Protein AF-A0A6P1BQJ0-F1 (afdb_monomer_lite)

pLDDT: mean 80.28, std 15.59, range [32.53, 97.62]

Organism: NCBI:txid2594946

Secondary structure (DSSP, 8-state):
-PPPPPPS--EEEEEETTT--EEEEEEETTEEEEEEEE--S--TTEEEEEE-SSEEEEEETTT-EEEEEEE-TTS-EEE--EEEEE-SEEEEE-SSTTEEEEE-TTS-EEEEEEETTTTEEEE--BEET-TTPPEEEEEE---SS--TTTS---GGGTT-EEEEE-TTS-EEEEEEEEETTTEEEEEEEEE-SS--SPEEEEE---SSS---GGG-SS---EEEEEEE-TT--EEEEEEE--SS-GGGTT-EEEEEE-S---TTEEE-TTTTSTHHHHS---

Sequence (282 aa):
MPFMPTPLQNNVVIQNNTTGVVDYLKYEGSTLVGSVTQDYELGADWKIVANNGSTLVAQNDQTGFVDFLGIGANGNLVSSRMSSVAVPRIFGYSADTGTFGSQLADGEIDMLTFNTGTGAFTGSSLVAGSAGLPTAVGISTWNLNTPAWNGISSVGLNADVIDTQTASGQLDIIGLAGNVGTGLTVNASYLVPSGGPRIGDVNSDSAGVGFNYQNGSGNPQGLEATTMTASGQIDLLYWDVGVPDALNTGVMYASNMLSGNYAGWSVVEGGSVETNHVFPVT

Radius of gyration: 17.96 Å; chains: 1; bounding box: 45×44×43 Å

Foldseek 3Di:
DFFAWQDPDQWFWKAFQAQRKIKIFGHGFQETPDIDIDRPRQGNQWAFQEDDQQWTWIAGNVFQKIKTFGADFQGDTDDIAIAPDHDARWQYDFPPPQWTWHADPQQWIKIWHAPSVHNYTDDIATAAPRGNFAAWQYKEDDDPDAFPLPPQFAPARVRIWIWHADPQQWIKTWHWYDHTPGHIYTDDIHTQPDGDADFQEKYQPFDDIGDRCVVVDDSWGWIWTWHADLQQWIKIWIAGRCVVNVVRHNPTPDMGTHDDTDNSMTTHSHTRRNSCSNDPDD

Structure (mmCIF, N/CA/C/O backbone):
data_AF-A0A6P1BQJ0-F1
#
_entry.id   AF-A0A6P1BQJ0-F1
#
loop_
_atom_site.group_PDB
_atom_site.id
_atom_site.type_symbol
_atom_site.label_atom_id
_atom_site.label_alt_id
_atom_site.label_comp_id
_atom_site.label_asym_id
_atom_site.label_entity_id
_atom_site.label_seq_id
_atom_site.pdbx_PDB_ins_code
_atom_site.Cartn_x
_atom_site.Cartn_y
_atom_site.Cartn_z
_atom_site.occupancy
_atom_site.B_iso_or_equiv
_atom_site.auth_seq_id
_atom_site.auth_comp_id
_atom_site.auth_asym_id
_atom_site.auth_atom_id
_atom_site.pdbx_PDB_model_num
ATOM 1 N N . MET A 1 1 ? 19.448 26.994 9.947 1.00 32.53 1 MET A N 1
ATOM 2 C CA . MET A 1 1 ? 18.967 25.604 10.084 1.00 32.53 1 MET A CA 1
ATOM 3 C C . MET A 1 1 ? 18.354 25.212 8.750 1.00 32.53 1 MET A C 1
ATOM 5 O O . MET A 1 1 ? 17.763 26.100 8.141 1.00 32.53 1 MET A O 1
ATOM 9 N N . PRO A 1 2 ? 18.546 23.977 8.254 1.00 46.06 2 PRO A N 1
ATOM 10 C CA . PRO A 1 2 ? 17.796 23.487 7.098 1.00 46.06 2 PRO A CA 1
ATOM 11 C C . PRO A 1 2 ? 16.300 23.701 7.352 1.00 46.06 2 PRO A C 1
ATOM 13 O O . PRO A 1 2 ? 15.843 23.464 8.469 1.00 46.06 2 PRO A O 1
ATOM 16 N N . PHE A 1 3 ? 15.561 24.205 6.365 1.00 51.19 3 PHE A N 1
ATOM 17 C CA . PHE A 1 3 ? 14.102 24.233 6.447 1.00 51.19 3 PHE A CA 1
ATOM 18 C C . PHE A 1 3 ? 13.615 22.784 6.404 1.00 51.19 3 PHE A C 1
ATOM 20 O O . PHE A 1 3 ? 13.956 22.065 5.467 1.00 51.19 3 PHE A O 1
ATOM 27 N N . MET A 1 4 ? 12.865 22.352 7.421 1.00 54.72 4 MET A N 1
ATOM 28 C CA . MET A 1 4 ? 12.140 21.087 7.319 1.00 54.72 4 MET A CA 1
ATOM 29 C C . MET A 1 4 ? 11.042 21.254 6.264 1.00 54.72 4 MET A C 1
ATOM 31 O O . MET A 1 4 ? 10.401 22.313 6.252 1.00 54.72 4 MET A O 1
ATOM 35 N N . PRO A 1 5 ? 10.835 20.263 5.383 1.00 56.34 5 PRO A N 1
ATOM 36 C CA . PRO A 1 5 ? 9.721 20.297 4.454 1.00 56.34 5 PRO A CA 1
ATOM 37 C C . PRO A 1 5 ? 8.406 20.413 5.225 1.00 56.34 5 PRO A C 1
ATOM 39 O O . PRO A 1 5 ? 8.225 19.775 6.263 1.00 56.34 5 PRO A O 1
ATOM 42 N N . THR A 1 6 ? 7.495 21.249 4.730 1.00 57.81 6 THR A N 1
ATOM 43 C CA . THR A 1 6 ? 6.099 21.192 5.167 1.00 57.81 6 THR A CA 1
ATOM 44 C C . THR A 1 6 ? 5.546 19.842 4.705 1.00 57.81 6 THR A C 1
ATOM 46 O O . THR A 1 6 ? 5.632 19.584 3.504 1.00 57.81 6 THR A O 1
ATOM 49 N N . PRO A 1 7 ? 5.013 18.986 5.596 1.00 58.25 7 PRO A N 1
ATOM 50 C CA . PRO A 1 7 ? 4.451 17.701 5.188 1.00 58.25 7 PRO A CA 1
ATOM 51 C C . PRO A 1 7 ? 3.368 17.889 4.120 1.00 58.25 7 PRO A C 1
ATOM 53 O O . PRO A 1 7 ? 2.522 18.780 4.258 1.00 58.25 7 PRO A O 1
ATOM 56 N N . LEU A 1 8 ? 3.401 17.069 3.064 1.00 55.00 8 LEU A N 1
ATOM 57 C CA . LEU A 1 8 ? 2.303 16.990 2.095 1.00 55.00 8 LEU A CA 1
ATOM 58 C C . LEU A 1 8 ? 1.179 16.124 2.668 1.00 55.00 8 LEU A C 1
ATOM 60 O O . LEU A 1 8 ? 0.008 16.504 2.597 1.00 55.00 8 LEU A O 1
ATOM 64 N N . GLN A 1 9 ? 1.535 15.004 3.306 1.00 59.72 9 GLN A N 1
ATOM 65 C CA . GLN A 1 9 ? 0.620 14.234 4.138 1.00 59.72 9 GLN A CA 1
ATOM 66 C C . GLN A 1 9 ? 0.544 14.812 5.548 1.00 59.72 9 GLN A C 1
ATOM 68 O O . GLN A 1 9 ? 1.406 14.621 6.401 1.00 59.72 9 GLN A O 1
ATOM 73 N N . ASN A 1 10 ? -0.575 15.474 5.807 1.00 67.31 10 ASN A N 1
ATOM 74 C CA . ASN A 1 10 ? -1.015 15.797 7.157 1.00 67.31 10 ASN A CA 1
ATOM 75 C C . ASN A 1 10 ? -1.922 14.711 7.732 1.00 67.31 10 ASN A C 1
ATOM 77 O O . ASN A 1 10 ? -2.313 14.812 8.884 1.00 67.31 10 ASN A O 1
ATOM 81 N N . ASN A 1 11 ? -2.277 13.682 6.964 1.00 78.06 11 ASN A N 1
ATOM 82 C CA . ASN A 1 11 ? -3.171 12.643 7.441 1.00 78.06 11 ASN A CA 1
ATOM 83 C C . ASN A 1 11 ? -2.533 11.265 7.291 1.00 78.06 11 ASN A C 1
ATOM 85 O O . ASN A 1 11 ? -1.959 10.963 6.249 1.00 78.06 11 ASN A O 1
ATOM 89 N N . VAL A 1 12 ? -2.676 10.432 8.318 1.00 83.75 12 VAL A N 1
ATOM 90 C CA . VAL A 1 12 ? -2.179 9.053 8.340 1.00 83.75 12 VAL A CA 1
ATOM 91 C C . VAL A 1 12 ? -3.322 8.128 8.724 1.00 83.75 12 VAL A C 1
ATOM 93 O O . VAL A 1 12 ? -4.071 8.418 9.656 1.00 83.75 12 VAL A O 1
ATOM 96 N N . VAL A 1 13 ? -3.444 7.002 8.026 1.00 86.25 13 VAL A N 1
ATOM 97 C CA . VAL A 1 13 ? -4.401 5.948 8.370 1.00 86.25 13 VAL A CA 1
ATOM 98 C C . VAL A 1 13 ? -3.657 4.785 8.999 1.00 86.25 13 VAL A C 1
ATOM 100 O O . VAL A 1 13 ? -2.702 4.255 8.426 1.00 86.25 13 VAL A O 1
ATOM 103 N N . ILE A 1 14 ? -4.108 4.383 10.181 1.00 90.12 14 ILE A N 1
ATOM 104 C CA . ILE A 1 14 ? -3.567 3.231 10.896 1.00 90.12 14 ILE A CA 1
ATOM 105 C C . ILE A 1 14 ? -4.670 2.224 11.199 1.00 90.12 14 ILE A C 1
ATOM 107 O O . ILE A 1 14 ? -5.831 2.586 11.373 1.00 90.12 14 ILE A O 1
ATOM 111 N N . GLN A 1 15 ? -4.303 0.954 11.303 1.00 91.81 15 GLN A N 1
ATOM 112 C CA . GLN A 1 15 ? -5.209 -0.122 11.673 1.00 91.81 15 GLN A CA 1
ATOM 113 C C . GLN A 1 15 ? -4.679 -0.876 12.889 1.00 91.81 15 GLN A C 1
ATOM 115 O O . GLN A 1 15 ? -3.492 -1.193 12.988 1.00 91.81 15 GLN A O 1
ATOM 120 N N . ASN A 1 16 ? -5.564 -1.179 13.834 1.00 94.31 16 ASN A N 1
ATOM 121 C CA . ASN A 1 16 ? -5.232 -1.994 14.986 1.00 94.31 16 ASN A CA 1
ATOM 122 C C . ASN A 1 16 ? -5.031 -3.443 14.539 1.00 94.31 16 ASN A C 1
ATOM 124 O O . ASN A 1 16 ? -5.932 -4.061 13.968 1.00 94.31 16 ASN A O 1
ATOM 128 N N . ASN A 1 17 ? -3.874 -4.020 14.852 1.00 91.38 17 ASN A N 1
ATOM 129 C CA . ASN A 1 17 ? -3.512 -5.346 14.358 1.00 91.38 17 ASN A CA 1
ATOM 130 C C . ASN A 1 17 ? -4.394 -6.464 14.938 1.00 91.38 17 ASN A C 1
ATOM 132 O O . ASN A 1 17 ? -4.495 -7.521 14.319 1.00 91.38 17 ASN A O 1
ATOM 136 N N . THR A 1 18 ? -5.028 -6.228 16.092 1.00 92.62 18 THR A N 1
ATOM 137 C CA . THR A 1 18 ? -5.829 -7.216 16.830 1.00 92.62 18 THR A CA 1
ATOM 138 C C . THR A 1 18 ? -7.326 -7.046 16.601 1.00 92.62 18 THR A C 1
ATOM 140 O O . THR A 1 18 ? -8.044 -8.036 16.522 1.00 92.62 18 THR A O 1
ATOM 143 N N . THR A 1 19 ? -7.827 -5.813 16.537 1.00 93.81 19 THR A N 1
ATOM 144 C CA . THR A 1 19 ? -9.274 -5.567 16.415 1.00 93.81 19 THR A CA 1
ATOM 145 C C . THR A 1 19 ? -9.714 -5.257 14.990 1.00 93.81 19 THR A C 1
ATOM 147 O O . THR A 1 19 ? -10.902 -5.352 14.709 1.00 93.81 19 THR A O 1
ATOM 150 N N . GLY A 1 20 ? -8.793 -4.881 14.099 1.00 92.19 20 GLY A N 1
ATOM 151 C CA . GLY A 1 20 ? -9.119 -4.442 12.739 1.00 92.19 20 GLY A CA 1
ATOM 152 C C . GLY A 1 20 ? -9.693 -3.026 12.654 1.00 92.19 20 GLY A C 1
ATOM 153 O O . GLY A 1 20 ? -9.929 -2.543 11.549 1.00 92.19 20 GLY A O 1
ATOM 154 N N . VAL A 1 21 ? -9.877 -2.358 13.797 1.00 93.38 21 VAL A N 1
ATOM 155 C CA . VAL A 1 21 ? -10.346 -0.970 13.898 1.00 93.38 21 VAL A CA 1
ATOM 156 C C . VAL A 1 21 ? -9.368 -0.034 13.189 1.00 93.38 21 VAL A C 1
ATOM 158 O O . VAL A 1 21 ? -8.156 -0.170 13.357 1.00 93.38 21 VAL A O 1
ATOM 161 N N . VAL A 1 22 ? -9.896 0.923 12.429 1.00 90.88 22 VAL A N 1
ATOM 162 C CA . VAL A 1 22 ? -9.129 1.910 11.661 1.00 90.88 22 VAL A CA 1
ATOM 163 C C . VAL A 1 22 ? -9.188 3.263 12.365 1.00 90.88 22 VAL A C 1
ATOM 165 O O . VAL A 1 22 ? -10.247 3.677 12.829 1.00 90.88 22 VAL A O 1
ATOM 168 N N . ASP A 1 23 ? -8.063 3.966 12.444 1.00 90.38 23 ASP A N 1
ATOM 169 C CA . ASP A 1 23 ? -7.987 5.334 12.955 1.00 90.38 23 ASP A CA 1
ATOM 170 C C . ASP A 1 23 ? -7.406 6.258 11.883 1.00 90.38 23 ASP A C 1
ATOM 172 O O . ASP A 1 23 ? -6.366 5.979 11.279 1.00 90.38 23 ASP A O 1
ATOM 176 N N . TYR A 1 24 ? -8.118 7.352 11.641 1.00 88.19 24 TYR A N 1
ATOM 177 C CA . TYR A 1 24 ? -7.747 8.417 10.725 1.00 88.19 24 TYR A CA 1
ATOM 178 C C . TYR A 1 24 ? -7.136 9.536 11.555 1.00 88.19 24 TYR A C 1
ATOM 180 O O . TYR A 1 24 ? -7.836 10.216 12.303 1.00 88.19 24 TYR A O 1
ATOM 188 N N . LEU A 1 25 ? -5.832 9.736 11.427 1.00 88.25 25 LEU A N 1
ATOM 189 C CA . LEU A 1 25 ? -5.072 10.722 12.183 1.00 88.25 25 LEU A CA 1
ATOM 190 C C . LEU A 1 25 ? -4.844 11.962 11.323 1.00 88.25 25 LEU A C 1
ATOM 192 O O . LEU A 1 25 ? -4.443 11.825 10.172 1.00 88.25 25 LEU A O 1
ATOM 196 N N . LYS A 1 26 ? -5.056 13.156 11.883 1.00 85.88 26 LYS A N 1
ATOM 197 C CA . LYS A 1 26 ? -4.732 14.451 11.271 1.00 85.88 26 LYS A CA 1
ATOM 198 C C . LYS A 1 26 ? -3.673 15.170 12.096 1.00 85.88 26 LYS A C 1
ATOM 200 O O . LYS A 1 26 ? -3.840 15.384 13.298 1.00 85.88 26 LYS A O 1
ATOM 205 N N . TYR A 1 27 ? -2.618 15.590 11.427 1.00 83.12 27 TYR A N 1
ATOM 206 C CA . TYR A 1 27 ? -1.437 16.254 11.942 1.00 83.12 27 TYR A CA 1
ATOM 207 C C . TYR A 1 27 ? -1.314 17.665 11.360 1.00 83.12 27 TYR A C 1
ATOM 209 O O . TYR A 1 27 ? -1.633 17.913 10.204 1.00 83.12 27 TYR A O 1
ATOM 217 N N . GLU A 1 28 ? -0.813 18.597 12.163 1.00 81.44 28 GLU A N 1
ATOM 218 C CA . GLU A 1 28 ? -0.283 19.879 11.697 1.00 81.44 28 GLU A CA 1
ATOM 219 C C . GLU A 1 28 ? 1.209 19.911 12.039 1.00 81.44 28 GLU A C 1
ATOM 221 O O . GLU A 1 28 ? 1.612 19.966 13.208 1.00 81.44 28 GLU A O 1
ATOM 226 N N . GLY A 1 29 ? 2.052 19.789 11.010 1.00 78.44 29 GLY A N 1
ATOM 227 C CA . GLY A 1 29 ? 3.476 19.518 11.199 1.00 78.44 29 GLY A CA 1
ATOM 228 C C . GLY A 1 29 ? 3.687 18.136 11.821 1.00 78.44 29 GLY A C 1
ATOM 229 O O . GLY A 1 29 ? 3.345 17.125 11.224 1.00 78.44 29 GLY A O 1
ATOM 230 N N . SER A 1 30 ? 4.268 18.080 13.019 1.00 83.19 30 SER A N 1
ATOM 231 C CA . SER A 1 30 ? 4.474 16.829 13.768 1.00 83.19 30 SER A CA 1
ATOM 232 C C . SER A 1 30 ? 3.434 16.597 14.870 1.00 83.19 30 SER A C 1
ATOM 234 O O . SER A 1 30 ? 3.549 15.633 15.623 1.00 83.19 30 SER A O 1
ATOM 236 N N . THR A 1 31 ? 2.460 17.498 15.032 1.00 86.56 31 THR A N 1
ATOM 237 C CA . THR A 1 31 ? 1.522 17.482 16.165 1.00 86.56 31 THR A CA 1
ATOM 238 C C . THR A 1 31 ? 0.167 16.958 15.728 1.00 86.56 31 THR A C 1
ATOM 240 O O . THR A 1 31 ? -0.404 17.473 14.773 1.00 86.56 31 THR A O 1
ATOM 243 N N . LEU A 1 32 ? -0.361 15.958 16.434 1.00 89.56 32 LEU A N 1
ATOM 244 C CA . LEU A 1 32 ? -1.708 15.444 16.199 1.00 89.56 32 LEU A CA 1
ATOM 245 C C . LEU A 1 32 ? -2.748 16.505 16.591 1.00 89.56 32 LEU A C 1
ATOM 247 O O . LEU A 1 32 ? -2.784 16.945 17.741 1.00 89.56 32 LEU A O 1
ATOM 251 N N . VAL A 1 33 ? -3.607 16.888 15.650 1.00 89.44 33 VAL A N 1
ATOM 252 C CA . VAL A 1 33 ? -4.693 17.864 15.852 1.00 89.44 33 VAL A CA 1
ATOM 253 C C . VAL A 1 33 ? -6.086 17.250 15.708 1.00 89.44 33 VAL A C 1
ATOM 255 O O . VAL A 1 33 ? -7.074 17.871 16.096 1.00 89.44 33 VAL A O 1
ATOM 258 N N . GLY A 1 34 ? -6.186 16.025 15.187 1.00 88.25 34 GLY A N 1
ATOM 259 C CA . GLY A 1 34 ? -7.445 15.296 15.076 1.00 88.25 34 GLY A CA 1
ATOM 260 C C . GLY A 1 34 ? -7.238 13.791 14.958 1.00 88.25 34 GLY A C 1
ATOM 261 O O . GLY A 1 34 ? -6.233 13.335 14.427 1.00 88.25 34 GLY A O 1
ATOM 262 N N . SER A 1 35 ? -8.202 13.023 15.455 1.00 90.88 35 SER A N 1
ATOM 263 C CA . SER A 1 35 ? -8.292 11.573 15.274 1.00 90.88 35 SER A CA 1
ATOM 264 C C . SER A 1 35 ? -9.766 11.196 15.170 1.00 90.88 35 SER A C 1
ATOM 266 O O . SER A 1 35 ? -10.607 11.772 15.871 1.00 90.88 35 SER A O 1
ATOM 268 N N . VAL A 1 36 ? -10.079 10.275 14.265 1.00 89.44 36 VAL A N 1
ATOM 269 C CA . VAL A 1 36 ? -11.414 9.702 14.103 1.00 89.44 36 VAL A CA 1
ATOM 270 C C . VAL A 1 36 ? -11.263 8.210 13.882 1.00 89.44 36 VAL A C 1
ATOM 272 O O . VAL A 1 36 ? -10.652 7.767 12.916 1.00 89.44 36 VAL A O 1
ATOM 275 N N . THR A 1 37 ? -11.884 7.436 14.759 1.00 90.50 37 THR A N 1
ATOM 276 C CA . THR A 1 37 ? -11.851 5.979 14.705 1.00 90.50 37 THR A CA 1
ATOM 277 C C . THR A 1 37 ? -13.099 5.435 14.012 1.00 90.50 37 THR A C 1
ATOM 279 O O . THR A 1 37 ? -14.207 5.889 14.299 1.00 90.50 37 THR A O 1
ATOM 282 N N . GLN A 1 38 ? -12.923 4.438 13.146 1.00 90.50 38 GLN A N 1
ATOM 283 C CA . GLN A 1 38 ? -13.995 3.674 12.511 1.00 90.50 38 GLN A CA 1
ATOM 284 C C . GLN A 1 38 ? -13.783 2.175 12.723 1.00 90.50 38 GLN A C 1
ATOM 286 O O . GLN A 1 38 ? -12.685 1.647 12.536 1.00 90.50 38 GLN A O 1
ATOM 291 N N . ASP A 1 39 ? -14.854 1.483 13.098 1.00 92.81 39 ASP A N 1
ATOM 292 C CA . ASP A 1 39 ? -14.889 0.024 13.138 1.00 92.81 39 ASP A CA 1
ATOM 293 C C . ASP A 1 39 ? -15.727 -0.482 11.963 1.00 92.81 39 ASP A C 1
ATOM 295 O O . ASP A 1 39 ? -16.936 -0.263 11.903 1.00 92.81 39 ASP A O 1
ATOM 299 N N . TYR A 1 40 ? -15.057 -1.129 11.012 1.00 91.88 40 TYR A N 1
ATOM 300 C CA . TYR A 1 40 ? -15.680 -1.739 9.837 1.00 91.88 40 TYR A CA 1
ATOM 301 C C . TYR A 1 40 ? -16.014 -3.224 10.054 1.00 91.88 40 TYR A C 1
ATOM 303 O O . TYR A 1 40 ? -16.286 -3.930 9.088 1.00 91.88 40 TYR A O 1
ATOM 311 N N . GLU A 1 41 ? -15.957 -3.707 11.301 1.00 92.06 41 GLU A N 1
ATOM 312 C CA . GLU A 1 41 ? -16.225 -5.098 11.696 1.00 92.06 41 GLU A CA 1
ATOM 313 C C . GLU A 1 41 ? -15.281 -6.120 11.035 1.00 92.06 41 GLU A C 1
ATOM 315 O O . GLU A 1 41 ? -15.607 -7.293 10.859 1.00 92.06 41 GLU A O 1
ATOM 320 N N . LEU A 1 42 ? -14.071 -5.674 10.691 1.00 90.44 42 LEU A N 1
ATOM 321 C CA . LEU A 1 42 ? -13.055 -6.471 10.001 1.00 90.44 42 LEU A CA 1
ATOM 322 C C . LEU A 1 42 ? -12.408 -7.531 10.903 1.00 90.44 42 LEU A C 1
ATOM 324 O O . LEU A 1 42 ? -12.026 -8.603 10.436 1.00 90.44 42 LEU A O 1
ATOM 328 N N . GLY A 1 43 ? -12.291 -7.266 12.206 1.00 90.69 43 GLY A N 1
ATOM 329 C CA . GLY A 1 43 ? -11.571 -8.149 13.124 1.00 90.69 43 GLY A CA 1
ATOM 330 C C . GLY A 1 43 ? -10.070 -8.254 12.810 1.00 90.69 43 GLY A C 1
ATOM 331 O O . GLY A 1 43 ? -9.514 -7.495 12.020 1.00 90.69 43 GLY A O 1
ATOM 332 N N . ALA A 1 44 ? -9.382 -9.202 13.452 1.00 91.06 44 ALA A N 1
ATOM 333 C CA . ALA A 1 44 ? -7.922 -9.321 13.362 1.00 91.06 44 ALA A CA 1
ATOM 334 C C . ALA A 1 44 ? -7.414 -9.739 11.972 1.00 91.06 44 ALA A C 1
ATOM 336 O O . ALA A 1 44 ? -6.322 -9.333 11.573 1.00 91.06 44 ALA A O 1
ATOM 337 N N . ASP A 1 45 ? -8.187 -10.560 11.260 1.00 93.75 45 ASP A N 1
ATOM 338 C CA . ASP A 1 45 ? -7.727 -11.278 10.066 1.00 93.75 45 ASP A CA 1
ATOM 339 C C . ASP A 1 45 ? -7.825 -10.459 8.778 1.00 93.75 45 ASP A C 1
ATOM 341 O O . ASP A 1 45 ? -7.296 -10.878 7.753 1.00 93.75 45 ASP A O 1
ATOM 345 N N . TRP A 1 46 ? -8.513 -9.320 8.808 1.00 93.94 46 TRP A N 1
ATOM 346 C CA . TRP A 1 46 ? -8.737 -8.485 7.635 1.00 93.94 46 TRP A CA 1
ATOM 347 C C . TRP A 1 46 ? -7.933 -7.192 7.719 1.00 93.94 46 TRP A C 1
ATOM 349 O O . TRP A 1 46 ? -8.053 -6.430 8.683 1.00 93.94 46 TRP A O 1
ATOM 359 N N . LYS A 1 47 ? -7.136 -6.925 6.686 1.00 91.44 47 LYS A N 1
ATOM 360 C CA . LYS A 1 47 ? -6.293 -5.732 6.576 1.00 91.44 47 LYS A CA 1
ATOM 361 C C . LYS A 1 47 ? -6.758 -4.840 5.452 1.00 91.44 47 LYS A C 1
ATOM 363 O O . LYS A 1 47 ? -7.143 -5.334 4.396 1.00 91.44 47 LYS A O 1
ATOM 368 N N . ILE A 1 48 ? -6.708 -3.531 5.665 1.00 89.94 48 ILE A N 1
ATOM 369 C CA . ILE A 1 48 ? -6.867 -2.593 4.555 1.00 89.94 48 ILE A CA 1
ATOM 370 C C . ILE A 1 48 ? -5.575 -2.608 3.735 1.00 89.94 48 ILE A C 1
ATOM 372 O O . ILE A 1 48 ? -4.496 -2.386 4.278 1.00 89.94 48 ILE A O 1
ATOM 376 N N . VAL A 1 49 ? -5.700 -2.884 2.440 1.00 89.00 49 VAL A N 1
ATOM 377 C CA . VAL A 1 49 ? -4.571 -3.109 1.520 1.00 89.00 49 VAL A CA 1
ATOM 378 C C . VAL A 1 49 ? -4.559 -2.157 0.325 1.00 89.00 49 VAL A C 1
ATOM 380 O O . VAL A 1 49 ? -3.558 -2.067 -0.375 1.00 89.00 49 VAL A O 1
ATOM 383 N N . ALA A 1 50 ? -5.664 -1.455 0.061 1.00 84.06 50 ALA A N 1
ATOM 384 C CA . ALA A 1 50 ? -5.735 -0.430 -0.978 1.00 84.06 50 ALA A CA 1
ATOM 385 C C . ALA A 1 50 ? -6.916 0.526 -0.755 1.00 84.06 50 ALA A C 1
ATOM 387 O O . ALA A 1 50 ? -7.831 0.250 0.028 1.00 84.06 50 ALA A O 1
ATOM 388 N N . ASN A 1 51 ? -6.907 1.644 -1.480 1.00 80.06 51 ASN A N 1
ATOM 389 C CA . ASN A 1 51 ? -7.929 2.683 -1.429 1.00 80.06 51 ASN A CA 1
ATOM 390 C C . ASN A 1 51 ? -7.971 3.466 -2.754 1.00 80.06 51 ASN A C 1
ATOM 392 O O . ASN A 1 51 ? -6.939 3.656 -3.389 1.00 80.06 51 ASN A O 1
ATOM 396 N N . ASN A 1 52 ? -9.147 3.959 -3.148 1.00 73.19 52 ASN A N 1
ATOM 397 C CA . ASN A 1 52 ? -9.317 4.877 -4.285 1.00 73.19 52 ASN A CA 1
ATOM 398 C C . ASN A 1 52 ? -10.096 6.170 -3.944 1.00 73.19 52 ASN A C 1
ATOM 400 O O . ASN A 1 52 ? -10.550 6.883 -4.837 1.00 73.19 52 ASN A O 1
ATOM 404 N N . GLY A 1 53 ? -10.279 6.457 -2.655 1.00 73.00 53 GLY A N 1
ATOM 405 C CA . GLY A 1 53 ? -10.897 7.660 -2.098 1.00 73.00 53 GLY A CA 1
ATOM 406 C C . GLY A 1 53 ? -12.354 7.543 -1.695 1.00 73.00 53 GLY A C 1
ATOM 407 O O . GLY A 1 53 ? -12.810 8.357 -0.906 1.00 73.00 53 GLY A O 1
ATOM 408 N N . SER A 1 54 ? -13.077 6.555 -2.210 1.00 78.88 54 SER A N 1
ATOM 409 C CA . SER A 1 54 ? -14.459 6.264 -1.784 1.00 78.88 54 SER A CA 1
ATOM 410 C C . SER A 1 54 ? -14.691 4.782 -1.503 1.00 78.88 54 SER A C 1
ATOM 412 O O . SER A 1 54 ? -15.814 4.340 -1.246 1.00 78.88 54 SER A O 1
ATOM 414 N N . THR A 1 55 ? -13.645 3.978 -1.659 1.00 85.69 55 THR A N 1
ATOM 415 C CA . THR A 1 55 ? -13.669 2.540 -1.459 1.00 85.69 55 THR A CA 1
ATOM 416 C C . THR A 1 55 ? -12.367 2.131 -0.802 1.00 85.69 55 THR A C 1
ATOM 418 O O . THR A 1 55 ? -11.295 2.311 -1.383 1.00 85.69 55 THR A O 1
ATOM 421 N N . LEU A 1 56 ? -12.479 1.526 0.374 1.00 88.50 56 LEU A N 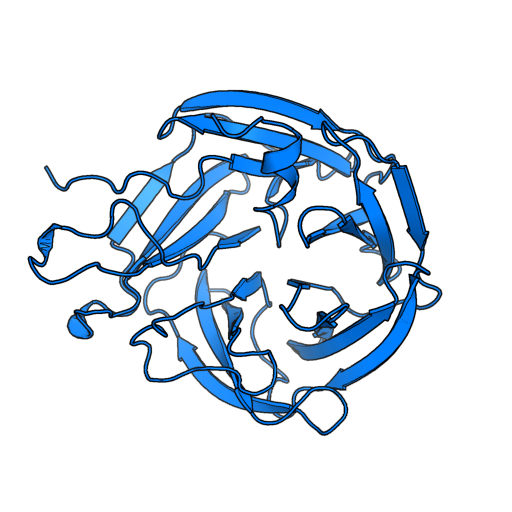1
ATOM 422 C CA . LEU A 1 56 ? -11.396 0.771 0.980 1.00 88.50 56 LEU A CA 1
ATOM 423 C C . LEU A 1 56 ? -11.428 -0.660 0.466 1.00 88.50 56 LEU A C 1
ATOM 425 O O . LEU A 1 56 ? -12.490 -1.252 0.273 1.00 88.50 56 LEU A O 1
ATOM 429 N N . VAL A 1 57 ? -10.250 -1.233 0.290 1.00 91.25 57 VAL A N 1
ATOM 430 C CA . VAL A 1 57 ? -10.089 -2.641 -0.043 1.00 91.25 57 VAL A CA 1
ATOM 431 C C . VAL A 1 57 ? -9.563 -3.342 1.190 1.00 91.25 57 VAL A C 1
ATOM 433 O O . VAL A 1 57 ? -8.437 -3.087 1.612 1.00 91.25 57 VAL A O 1
ATOM 436 N N . ALA A 1 58 ? -10.390 -4.203 1.771 1.00 94.12 58 ALA A N 1
ATOM 437 C CA . ALA A 1 58 ? -9.991 -5.085 2.851 1.00 94.12 58 ALA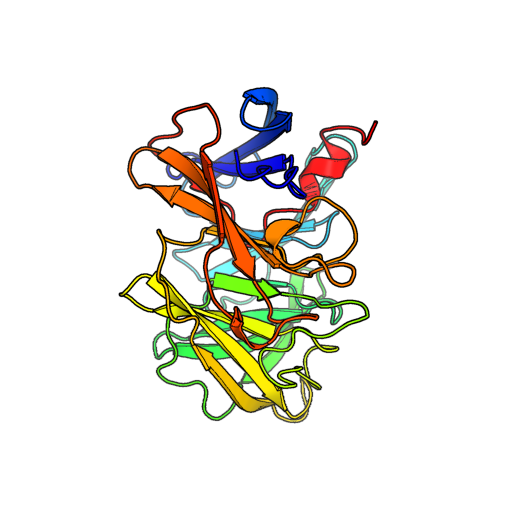 A CA 1
ATOM 438 C C . ALA A 1 58 ? -9.642 -6.456 2.270 1.00 94.12 58 ALA A C 1
ATOM 440 O O . ALA A 1 58 ? -10.392 -6.989 1.458 1.00 94.12 58 ALA A O 1
ATOM 441 N N . GLN A 1 59 ? -8.538 -7.054 2.692 1.00 95.38 59 GLN A N 1
ATOM 442 C CA . GLN A 1 59 ? -8.176 -8.419 2.335 1.00 95.38 59 GLN A CA 1
ATOM 443 C C . GLN A 1 59 ? -8.013 -9.256 3.593 1.00 95.38 59 GLN A C 1
ATOM 445 O O . GLN A 1 59 ? -7.437 -8.813 4.583 1.00 95.38 59 GLN A O 1
ATOM 450 N N . ASN A 1 60 ? -8.536 -10.474 3.555 1.00 96.44 60 ASN A N 1
ATOM 451 C CA . ASN A 1 60 ? -8.342 -11.439 4.615 1.00 96.44 60 ASN A CA 1
ATOM 452 C C . ASN A 1 60 ? -6.965 -12.096 4.473 1.00 96.44 60 ASN A C 1
ATOM 454 O O . ASN A 1 60 ? -6.740 -12.854 3.528 1.00 96.44 60 ASN A O 1
ATOM 458 N N . ASP A 1 61 ? -6.080 -11.876 5.438 1.00 91.00 61 ASP A N 1
ATOM 459 C CA . ASP A 1 61 ? -4.702 -12.379 5.426 1.00 91.00 61 ASP A CA 1
ATOM 460 C C . ASP A 1 61 ? -4.624 -13.915 5.457 1.00 91.00 61 ASP A C 1
ATOM 462 O O . ASP A 1 61 ? -3.625 -14.497 5.036 1.00 91.00 61 ASP A O 1
ATOM 466 N N . GLN A 1 62 ? -5.664 -14.595 5.955 1.00 93.25 62 GLN A N 1
ATOM 467 C CA . GLN A 1 62 ? -5.678 -16.057 6.061 1.00 93.25 62 GLN A CA 1
ATOM 468 C C . GLN A 1 62 ? -6.216 -16.748 4.807 1.00 93.25 62 GLN A C 1
ATOM 470 O O . GLN A 1 62 ? -5.783 -17.848 4.465 1.00 93.25 62 GLN A O 1
ATOM 475 N N . THR A 1 63 ? -7.202 -16.142 4.149 1.00 95.56 63 THR A N 1
ATOM 476 C CA . THR A 1 63 ? -7.967 -16.779 3.067 1.00 95.56 63 THR A CA 1
ATOM 477 C C . THR A 1 63 ? -7.752 -16.127 1.710 1.00 95.56 63 THR A C 1
ATOM 479 O O . THR A 1 63 ? -8.096 -16.738 0.705 1.00 95.56 63 THR A O 1
ATOM 482 N N . GLY A 1 64 ? -7.204 -14.912 1.659 1.00 96.00 64 GLY A N 1
ATOM 483 C CA . GLY A 1 64 ? -6.966 -14.157 0.431 1.00 96.00 64 GLY A CA 1
ATOM 484 C C . GLY A 1 64 ? -8.220 -13.548 -0.199 1.00 96.00 64 GLY A C 1
ATOM 485 O O . GLY A 1 64 ? -8.105 -12.915 -1.247 1.00 96.00 64 GLY A O 1
ATOM 486 N N . PHE A 1 65 ? -9.408 -13.717 0.397 1.00 97.62 65 PHE A N 1
ATOM 487 C CA . PHE A 1 65 ? -10.615 -13.030 -0.067 1.00 97.62 65 PHE A CA 1
ATOM 488 C C . PHE A 1 65 ? -10.502 -11.528 0.168 1.00 97.62 65 PHE A C 1
ATOM 490 O O . PHE A 1 65 ? -9.993 -11.076 1.190 1.00 97.62 65 PHE A O 1
ATOM 497 N N . VAL A 1 66 ? -11.025 -10.771 -0.783 1.00 96.75 66 VAL A N 1
ATOM 498 C CA . VAL A 1 66 ? -11.074 -9.309 -0.773 1.00 96.75 66 VAL A CA 1
ATOM 499 C C . VAL A 1 66 ? -12.512 -8.840 -0.565 1.00 96.75 66 VAL A C 1
ATOM 501 O O . VAL A 1 66 ? -13.431 -9.464 -1.094 1.00 96.75 66 VAL A O 1
ATOM 504 N N . ASP A 1 67 ? -12.713 -7.750 0.165 1.00 95.81 67 ASP A N 1
ATOM 505 C CA . ASP A 1 67 ? -13.972 -7.020 0.281 1.00 95.81 67 ASP A CA 1
ATOM 506 C C . ASP A 1 67 ? -13.761 -5.549 -0.104 1.00 95.81 67 ASP A C 1
ATOM 508 O O . ASP A 1 67 ? -12.836 -4.887 0.375 1.00 95.81 67 ASP A O 1
ATOM 512 N N . PHE A 1 68 ? -14.618 -5.045 -0.991 1.00 94.31 68 PHE A N 1
ATOM 513 C CA . PHE A 1 68 ? -14.637 -3.646 -1.402 1.00 94.31 68 PHE A CA 1
ATOM 514 C C . PHE A 1 68 ? -15.657 -2.888 -0.550 1.00 94.31 68 PHE A C 1
ATOM 516 O O . PHE A 1 68 ? -16.873 -2.973 -0.759 1.00 94.31 68 PHE A O 1
ATOM 523 N N . LEU A 1 69 ? -15.143 -2.140 0.420 1.00 93.31 69 LEU A N 1
ATOM 524 C CA . LEU A 1 69 ? -15.907 -1.364 1.383 1.00 93.31 69 LEU A CA 1
ATOM 525 C C . LEU A 1 69 ? -16.142 0.038 0.827 1.00 93.31 69 LEU A C 1
ATOM 527 O O . LEU A 1 69 ? -15.243 0.872 0.828 1.00 93.31 69 LEU A O 1
ATOM 531 N N . GLY A 1 70 ? -17.350 0.310 0.346 1.00 91.44 70 GLY A N 1
ATOM 532 C CA . GLY A 1 70 ? -17.741 1.660 -0.055 1.00 91.44 70 GLY A CA 1
ATOM 533 C C . GLY A 1 70 ? -17.963 2.537 1.172 1.00 91.44 70 GLY A C 1
ATOM 534 O O . GLY A 1 70 ? -18.739 2.166 2.062 1.00 91.44 70 GLY A O 1
ATOM 535 N N . ILE A 1 71 ? -17.311 3.696 1.197 1.00 87.19 71 ILE A N 1
ATOM 536 C CA . ILE A 1 71 ? -17.307 4.617 2.331 1.00 87.19 71 ILE A CA 1
ATOM 537 C C . ILE A 1 71 ? -18.092 5.887 1.986 1.00 87.19 71 ILE A C 1
ATOM 539 O O . ILE A 1 71 ? -17.959 6.473 0.911 1.00 87.19 71 ILE A O 1
ATOM 543 N N . GLY A 1 72 ? -18.984 6.275 2.894 1.00 84.38 72 GLY A N 1
ATOM 544 C CA . GLY A 1 72 ? -19.825 7.459 2.792 1.00 84.38 72 GLY A CA 1
ATOM 545 C C . GLY A 1 72 ? -19.171 8.714 3.365 1.00 84.38 72 GLY A C 1
ATOM 546 O O . GLY A 1 72 ? -18.050 8.706 3.874 1.00 84.38 72 GLY A O 1
ATOM 547 N N . ALA A 1 73 ? -19.915 9.820 3.322 1.00 79.19 73 ALA A N 1
ATOM 548 C CA . ALA A 1 73 ? -19.485 11.069 3.941 1.00 79.19 73 ALA A CA 1
ATOM 549 C C . ALA A 1 73 ? -19.222 10.868 5.447 1.00 79.19 73 ALA A C 1
ATOM 551 O O . ALA A 1 73 ? -20.079 10.344 6.157 1.00 79.19 73 ALA A O 1
ATOM 552 N N . ASN A 1 74 ? -18.081 11.357 5.944 1.00 77.56 74 ASN A N 1
ATOM 553 C CA . ASN A 1 74 ? -17.580 11.162 7.315 1.00 77.56 74 ASN A CA 1
ATOM 554 C C . ASN A 1 74 ? -17.014 9.761 7.630 1.00 77.56 74 ASN A C 1
ATOM 556 O O . ASN A 1 74 ? -16.821 9.435 8.803 1.00 77.56 74 ASN A O 1
ATOM 560 N N . GLY A 1 75 ? -16.732 8.929 6.624 1.00 81.31 75 GLY A N 1
ATOM 561 C CA . GLY A 1 75 ? -16.027 7.661 6.831 1.00 81.31 75 GLY A CA 1
ATOM 562 C C . GLY A 1 75 ? -16.916 6.479 7.235 1.00 81.31 75 GLY A C 1
ATOM 563 O O . GLY A 1 75 ? -16.403 5.445 7.643 1.00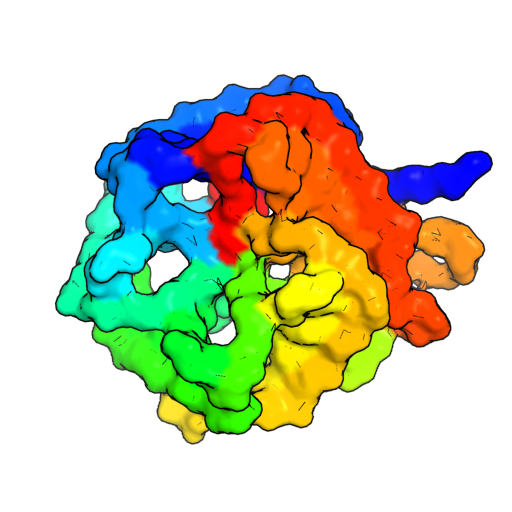 81.31 75 GLY A O 1
ATOM 564 N N . ASN A 1 76 ? -18.247 6.596 7.177 1.00 86.31 76 ASN A N 1
ATOM 565 C CA . ASN A 1 76 ? -19.132 5.486 7.544 1.00 86.31 76 ASN A CA 1
ATOM 566 C C . ASN A 1 76 ? -19.245 4.454 6.411 1.00 86.31 76 ASN A C 1
ATOM 568 O O . ASN A 1 76 ? -19.337 4.819 5.241 1.00 86.31 76 ASN A O 1
ATOM 572 N N . LEU A 1 77 ? -19.345 3.166 6.745 1.00 91.19 77 LEU A N 1
ATOM 573 C CA . LEU A 1 77 ? -19.594 2.122 5.749 1.00 91.19 77 LEU A CA 1
ATOM 574 C C . LEU A 1 77 ? -20.981 2.307 5.108 1.00 91.19 77 LEU A C 1
ATOM 576 O O . LEU A 1 77 ? -21.988 2.421 5.812 1.00 91.19 77 LEU A O 1
ATOM 580 N N . VAL A 1 78 ? -21.046 2.321 3.775 1.00 93.06 78 VAL A N 1
ATOM 581 C CA . VAL A 1 78 ? -22.310 2.398 3.012 1.00 93.06 78 VAL A CA 1
ATOM 582 C C . VAL A 1 78 ? -22.551 1.177 2.129 1.00 93.06 78 VAL A C 1
ATOM 584 O O . VAL A 1 78 ? -23.690 0.902 1.747 1.00 93.06 78 VAL A O 1
ATOM 587 N N . SER A 1 79 ? -21.506 0.416 1.812 1.00 94.75 79 SER A N 1
ATOM 588 C CA . SER A 1 79 ? -21.624 -0.839 1.072 1.00 94.75 79 SER A CA 1
ATOM 589 C C . SER A 1 79 ? -20.424 -1.746 1.308 1.00 94.75 79 SER A C 1
ATOM 591 O O . SER A 1 79 ? -19.328 -1.252 1.518 1.00 94.75 79 SER A O 1
ATOM 593 N N . SER A 1 80 ? -20.624 -3.054 1.182 1.00 95.81 80 SER A N 1
ATOM 594 C CA . SER A 1 80 ? -19.564 -4.067 1.114 1.00 95.81 80 SER A CA 1
ATOM 595 C C . SER A 1 80 ? -19.841 -4.986 -0.082 1.00 95.81 80 SER A C 1
ATOM 597 O O . SER A 1 80 ? -21.007 -5.210 -0.450 1.00 95.81 80 SER A O 1
ATOM 599 N N . ARG A 1 81 ? -18.782 -5.438 -0.753 1.00 96.25 81 ARG A N 1
ATOM 600 C CA . ARG A 1 81 ? -18.809 -6.298 -1.941 1.00 96.25 81 ARG A CA 1
ATOM 601 C C . ARG A 1 81 ? -17.654 -7.284 -1.843 1.00 96.25 81 ARG A C 1
ATOM 603 O O . ARG A 1 81 ? -16.555 -7.032 -2.329 1.00 96.25 81 ARG A O 1
ATOM 610 N N . MET A 1 82 ? -17.934 -8.434 -1.251 1.00 96.12 82 MET A N 1
ATOM 611 C CA . MET A 1 82 ? -16.960 -9.508 -1.147 1.00 96.12 82 MET A CA 1
ATOM 612 C C . MET A 1 82 ? -16.673 -10.134 -2.516 1.00 96.12 82 MET A C 1
ATOM 614 O O . MET A 1 82 ? -17.574 -10.406 -3.312 1.00 96.12 82 MET A O 1
ATOM 618 N N . SER A 1 83 ? -15.399 -10.389 -2.770 1.00 97.19 83 SER A N 1
ATOM 619 C CA . SER A 1 83 ? -14.927 -11.153 -3.915 1.00 97.19 83 SER A CA 1
ATOM 620 C C . SER A 1 83 ? -15.311 -12.625 -3.818 1.00 97.19 83 SER A C 1
ATOM 622 O O . SER A 1 83 ? -15.429 -13.208 -2.742 1.00 97.19 83 SER A O 1
ATOM 624 N N . SER A 1 84 ? -15.493 -13.256 -4.975 1.00 93.62 84 SER A N 1
ATOM 625 C CA . SER A 1 84 ? -15.811 -14.685 -5.065 1.00 93.62 84 SER A CA 1
ATOM 626 C C . SER A 1 84 ? -14.576 -15.583 -5.148 1.00 93.62 84 SER A C 1
ATOM 628 O O . SER A 1 84 ? -14.716 -16.801 -5.250 1.00 93.62 84 SER A O 1
ATOM 630 N N . VAL A 1 85 ? -13.376 -15.001 -5.172 1.00 95.62 85 VAL A N 1
ATOM 631 C CA . VAL A 1 85 ? -12.110 -15.718 -5.339 1.00 95.62 85 VAL A CA 1
ATOM 632 C C . VAL A 1 85 ? -11.075 -15.189 -4.358 1.00 95.62 85 VAL A C 1
ATOM 634 O O . VAL A 1 85 ? -10.992 -13.988 -4.118 1.00 95.62 85 VAL A O 1
ATOM 637 N N . ALA A 1 86 ? -10.283 -16.105 -3.815 1.00 96.50 86 ALA A N 1
ATOM 638 C CA . ALA A 1 86 ? -9.076 -15.761 -3.088 1.00 96.50 86 ALA A CA 1
ATOM 639 C C . ALA A 1 86 ? -7.985 -15.328 -4.072 1.00 96.50 86 ALA A C 1
ATOM 641 O O . ALA A 1 86 ? -7.849 -15.923 -5.145 1.00 96.50 86 ALA A O 1
ATOM 642 N N . VAL A 1 87 ? -7.197 -14.329 -3.689 1.00 96.31 87 VAL A N 1
ATOM 643 C CA . VAL A 1 87 ? -6.078 -13.813 -4.485 1.00 96.31 87 VAL A CA 1
ATOM 644 C C . VAL A 1 87 ? -4.822 -13.642 -3.626 1.00 96.31 87 VAL A C 1
ATOM 646 O O . VAL A 1 87 ? -4.927 -13.629 -2.395 1.00 96.31 87 VAL A O 1
ATOM 649 N N . PRO A 1 88 ? -3.630 -13.524 -4.245 1.00 95.56 88 PRO A N 1
ATOM 650 C CA . PRO A 1 88 ? -2.413 -13.151 -3.532 1.00 95.56 88 PRO A CA 1
ATOM 651 C C . PRO A 1 88 ? -2.547 -11.799 -2.823 1.00 95.56 88 PRO A C 1
ATOM 653 O O . PRO A 1 88 ? -3.489 -11.039 -3.062 1.00 95.56 88 PRO A O 1
ATOM 656 N N . ARG A 1 89 ? -1.594 -11.494 -1.939 1.00 92.62 89 ARG A N 1
ATOM 657 C CA . ARG A 1 89 ? -1.612 -10.256 -1.156 1.00 92.62 89 ARG A CA 1
ATOM 658 C C . ARG A 1 89 ? -1.610 -9.042 -2.081 1.00 92.62 89 ARG A C 1
ATOM 660 O O . ARG A 1 89 ? -0.707 -8.917 -2.904 1.00 92.62 89 ARG A O 1
ATOM 667 N N . ILE A 1 90 ? -2.586 -8.158 -1.910 1.00 92.94 90 ILE A N 1
ATOM 668 C CA . ILE A 1 90 ? -2.643 -6.860 -2.580 1.00 92.94 90 ILE A CA 1
ATOM 669 C C . ILE A 1 90 ? -1.737 -5.879 -1.833 1.00 92.94 90 ILE A C 1
ATOM 671 O O . ILE A 1 90 ? -1.679 -5.899 -0.605 1.00 92.94 90 ILE A O 1
ATOM 675 N N . PHE A 1 91 ? -1.033 -5.035 -2.581 1.00 88.38 91 PHE A N 1
ATOM 676 C CA . PHE A 1 91 ? -0.143 -4.004 -2.036 1.00 88.38 91 PHE A CA 1
ATOM 677 C C . PHE A 1 91 ? -0.455 -2.597 -2.561 1.00 88.38 91 PHE A C 1
ATOM 679 O O . PHE A 1 91 ? 0.266 -1.658 -2.249 1.00 88.38 91 PHE A O 1
ATOM 686 N N . GLY A 1 92 ? -1.476 -2.430 -3.407 1.00 84.75 92 GLY A N 1
ATOM 687 C CA . GLY A 1 92 ? -1.836 -1.108 -3.908 1.00 84.75 92 GLY A CA 1
ATOM 688 C C . GLY A 1 92 ? -2.882 -1.109 -5.016 1.00 84.75 92 GLY A C 1
ATOM 689 O O . GLY A 1 92 ? -3.193 -2.138 -5.621 1.00 84.75 92 GLY A O 1
ATOM 690 N N . TYR A 1 93 ? -3.420 0.080 -5.279 1.00 83.25 93 TYR A N 1
ATOM 691 C CA . TYR A 1 93 ? -4.340 0.378 -6.374 1.00 83.25 93 TYR A CA 1
ATOM 692 C C . TYR A 1 93 ? -3.582 1.091 -7.497 1.00 83.25 93 TYR A C 1
ATOM 694 O O . TYR A 1 93 ? -2.805 2.001 -7.224 1.00 83.25 93 TYR A O 1
ATOM 702 N N . SER A 1 94 ? -3.812 0.694 -8.747 1.00 80.69 94 SER A N 1
ATOM 703 C CA . SER A 1 94 ? -3.329 1.439 -9.916 1.00 80.69 94 SER A CA 1
ATOM 704 C C . SER A 1 94 ? -4.405 2.406 -10.399 1.00 80.69 94 SER A C 1
ATOM 706 O O . SER A 1 94 ? -5.594 2.140 -10.236 1.00 80.69 94 SER A O 1
ATOM 708 N N . ALA A 1 95 ? -4.015 3.501 -11.055 1.00 74.06 95 ALA A N 1
ATOM 709 C CA . ALA A 1 95 ? -4.960 4.411 -11.702 1.00 74.06 95 ALA A CA 1
ATOM 710 C C . ALA A 1 95 ? -5.895 3.711 -12.716 1.00 74.06 95 ALA A C 1
ATOM 712 O O . ALA A 1 95 ? -7.004 4.195 -12.972 1.00 74.06 95 ALA A O 1
ATOM 713 N N . ASP A 1 96 ? -5.483 2.565 -13.268 1.00 76.38 96 ASP A N 1
ATOM 714 C CA . ASP A 1 96 ? -6.323 1.737 -14.127 1.00 76.38 96 ASP A CA 1
ATOM 715 C C . ASP A 1 96 ? -7.545 1.208 -13.362 1.00 76.38 96 ASP A C 1
ATOM 717 O O . ASP A 1 96 ? -7.443 0.531 -12.339 1.00 76.38 96 ASP A O 1
ATOM 721 N N . THR A 1 97 ? -8.743 1.500 -13.877 1.00 81.94 97 THR A N 1
ATOM 722 C CA . THR A 1 97 ? -10.005 1.256 -13.160 1.00 81.94 97 THR A CA 1
ATOM 723 C C . THR A 1 97 ? -10.135 -0.192 -12.686 1.00 81.94 97 THR A C 1
ATOM 725 O O . THR A 1 97 ? -10.194 -1.120 -13.491 1.00 81.94 97 THR A O 1
ATOM 728 N N . GLY A 1 98 ? -10.244 -0.365 -11.366 1.00 87.38 98 GLY A N 1
ATOM 729 C CA . GLY A 1 98 ? -10.431 -1.673 -10.735 1.00 87.38 98 GLY A CA 1
ATOM 730 C C . GLY A 1 98 ? -9.191 -2.567 -10.754 1.00 87.38 98 GLY A C 1
ATOM 731 O O . GLY A 1 98 ? -9.332 -3.769 -10.530 1.00 87.38 98 GLY A O 1
ATOM 732 N N . THR A 1 99 ? -8.008 -2.009 -11.023 1.00 89.62 99 THR A N 1
ATOM 733 C CA . THR A 1 99 ? -6.747 -2.752 -11.090 1.00 89.62 99 THR A CA 1
ATOM 734 C C . THR A 1 99 ? -5.937 -2.587 -9.808 1.00 89.62 99 THR A C 1
ATOM 736 O O . THR A 1 99 ? -5.772 -1.485 -9.287 1.00 89.62 99 THR A O 1
ATOM 739 N N . PHE A 1 100 ? -5.416 -3.702 -9.305 1.00 91.12 100 PHE A N 1
ATOM 740 C CA . PHE A 1 100 ? -4.679 -3.790 -8.052 1.00 91.12 100 PHE A CA 1
ATOM 741 C C . PHE A 1 100 ? -3.379 -4.555 -8.265 1.00 91.12 100 PHE A C 1
ATOM 743 O O . PHE A 1 100 ? -3.365 -5.583 -8.943 1.00 91.12 100 PHE A O 1
ATOM 750 N N . GLY A 1 101 ? -2.295 -4.069 -7.670 1.00 92.31 101 GLY A N 1
ATOM 751 C CA . GLY A 1 101 ? -1.051 -4.823 -7.600 1.00 92.31 101 GLY A CA 1
ATOM 752 C C . GLY A 1 101 ? -1.164 -5.903 -6.537 1.00 92.31 101 GLY A C 1
ATOM 753 O O . GLY A 1 101 ? -1.577 -5.622 -5.412 1.00 92.31 101 GLY A O 1
ATOM 754 N N . SER A 1 102 ? -0.793 -7.130 -6.884 1.00 94.81 102 SER A N 1
ATOM 755 C CA . SER A 1 102 ? -0.636 -8.223 -5.932 1.00 94.81 102 SER A CA 1
ATOM 756 C C . SER A 1 102 ? 0.692 -8.938 -6.121 1.00 94.81 102 SER A C 1
ATOM 758 O O . SER A 1 102 ? 1.299 -8.855 -7.189 1.00 94.81 102 SER A O 1
ATOM 760 N N . GLN A 1 103 ? 1.162 -9.617 -5.080 1.00 95.44 103 GLN A N 1
ATOM 761 C CA . GLN A 1 103 ? 2.437 -10.324 -5.112 1.00 95.44 103 GLN A CA 1
ATOM 762 C C . GLN A 1 103 ? 2.269 -11.785 -4.690 1.00 95.44 103 GLN A C 1
ATOM 764 O O . GLN A 1 103 ? 1.700 -12.092 -3.637 1.00 95.44 103 GLN A O 1
ATOM 769 N N . LEU A 1 104 ? 2.769 -12.690 -5.529 1.00 96.06 104 LEU A N 1
ATOM 770 C CA . LEU A 1 104 ? 2.848 -14.119 -5.270 1.00 96.06 104 LEU A CA 1
ATOM 771 C C . LEU A 1 104 ? 3.952 -14.424 -4.248 1.00 96.06 104 LEU A C 1
ATOM 773 O O . LEU A 1 104 ? 4.839 -13.620 -3.973 1.00 96.06 104 LEU A O 1
ATOM 777 N N . ALA A 1 105 ? 3.908 -15.628 -3.677 1.00 94.31 105 ALA A N 1
ATOM 778 C CA . ALA A 1 105 ? 4.837 -16.042 -2.625 1.00 94.31 105 ALA A CA 1
ATOM 779 C C . ALA A 1 105 ? 6.312 -16.103 -3.069 1.00 94.31 105 ALA A C 1
ATOM 781 O O . ALA A 1 105 ? 7.205 -16.048 -2.226 1.00 94.31 105 ALA A O 1
ATOM 782 N N . ASP A 1 106 ? 6.575 -16.238 -4.369 1.00 95.75 106 ASP A N 1
ATOM 783 C CA . ASP A 1 106 ? 7.917 -16.208 -4.954 1.00 95.75 106 ASP A CA 1
ATOM 784 C C . ASP A 1 106 ? 8.377 -14.791 -5.337 1.00 95.75 106 ASP A C 1
ATOM 786 O O . ASP A 1 106 ? 9.460 -14.632 -5.896 1.00 95.75 106 ASP A O 1
ATOM 790 N N . GLY A 1 107 ? 7.581 -13.766 -5.024 1.00 95.50 107 GLY A N 1
ATOM 791 C CA . GLY A 1 107 ? 7.857 -12.367 -5.332 1.00 95.50 107 GLY A CA 1
ATOM 792 C C . GLY A 1 107 ? 7.335 -11.910 -6.694 1.00 95.50 107 GLY A C 1
ATOM 793 O O . GLY A 1 107 ? 7.413 -10.713 -6.968 1.00 95.50 107 GLY A O 1
ATOM 794 N N . GLU A 1 108 ? 6.786 -12.807 -7.525 1.00 96.94 108 GLU A N 1
ATOM 795 C CA . GLU A 1 108 ? 6.202 -12.433 -8.817 1.00 96.94 108 GLU A CA 1
ATOM 796 C C . GLU A 1 108 ? 5.001 -11.496 -8.617 1.00 96.94 108 GLU A C 1
ATOM 798 O O . GLU A 1 108 ? 4.153 -11.712 -7.751 1.00 96.94 108 GLU A O 1
ATOM 803 N N . ILE A 1 109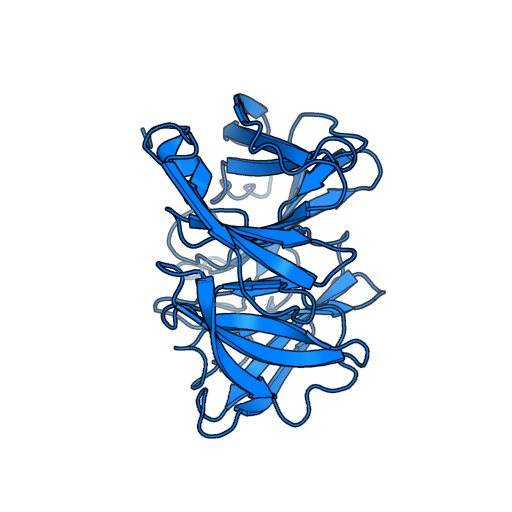 ? 4.938 -10.429 -9.407 1.00 96.44 109 ILE A N 1
ATOM 804 C CA . ILE A 1 109 ? 3.856 -9.449 -9.385 1.00 96.44 109 ILE A CA 1
ATOM 805 C C . ILE A 1 109 ? 2.739 -9.905 -10.322 1.00 96.44 109 ILE A C 1
ATOM 807 O O . ILE A 1 109 ? 2.985 -10.279 -11.471 1.00 96.44 109 ILE A O 1
ATOM 811 N N . ASP A 1 110 ? 1.501 -9.788 -9.853 1.00 95.44 110 ASP A N 1
ATOM 812 C CA . ASP A 1 110 ? 0.283 -10.000 -10.627 1.00 95.44 110 ASP A CA 1
ATOM 813 C C . ASP A 1 110 ? -0.647 -8.790 -10.512 1.00 95.44 110 ASP A C 1
ATOM 815 O O . ASP A 1 110 ? -1.044 -8.396 -9.411 1.00 95.44 110 ASP A O 1
ATOM 819 N N . MET A 1 111 ? -1.009 -8.210 -11.656 1.00 93.94 111 MET A N 1
ATOM 820 C CA . MET A 1 111 ? -1.987 -7.130 -11.728 1.00 93.94 111 MET A CA 1
ATOM 821 C C . MET A 1 111 ? -3.393 -7.724 -11.820 1.00 93.94 111 MET A C 1
ATOM 823 O O . MET A 1 111 ? -3.804 -8.228 -12.866 1.00 93.94 111 MET A O 1
ATOM 827 N N . LEU A 1 112 ? -4.135 -7.658 -10.718 1.00 94.56 112 LEU A N 1
ATOM 828 C CA . LEU A 1 112 ? -5.487 -8.194 -10.590 1.00 94.56 112 LEU A CA 1
ATOM 829 C C . LEU A 1 112 ? -6.517 -7.148 -11.006 1.00 94.56 112 LEU A C 1
ATOM 831 O O . LEU A 1 112 ? -6.398 -5.985 -10.633 1.00 94.56 112 LEU A O 1
ATOM 835 N N . THR A 1 113 ? -7.581 -7.560 -11.689 1.00 93.81 113 THR A N 1
ATOM 836 C CA . THR A 1 113 ? -8.681 -6.670 -12.077 1.00 93.81 113 THR A CA 1
ATOM 837 C C . THR A 1 113 ? -10.003 -7.151 -11.495 1.00 93.81 113 THR A C 1
ATOM 839 O O . THR A 1 113 ? -10.431 -8.290 -11.719 1.00 93.81 113 THR A O 1
ATOM 842 N N . PHE A 1 114 ? -10.710 -6.256 -10.812 1.00 94.19 114 PHE A N 1
ATOM 843 C CA . PHE A 1 114 ? -12.026 -6.497 -10.229 1.00 94.19 114 PHE A CA 1
ATOM 844 C C . PHE A 1 114 ? -13.056 -5.475 -10.710 1.00 94.19 114 PHE A C 1
ATOM 846 O O . PHE A 1 114 ? -12.772 -4.290 -10.875 1.00 94.19 114 PHE A O 1
ATOM 853 N N . ASN A 1 115 ? -14.309 -5.911 -10.818 1.00 92.50 115 ASN A N 1
ATOM 854 C CA . ASN A 1 115 ? -15.447 -5.004 -10.799 1.00 92.50 115 ASN A CA 1
ATOM 855 C C . ASN A 1 115 ? -15.773 -4.664 -9.337 1.00 92.50 115 ASN A C 1
ATOM 857 O O . ASN A 1 115 ? -16.507 -5.394 -8.670 1.00 92.50 115 ASN A O 1
ATOM 861 N N . THR A 1 116 ? -15.249 -3.544 -8.844 1.00 89.44 116 THR A N 1
ATOM 862 C CA . THR A 1 116 ? -15.387 -3.117 -7.439 1.00 89.44 116 THR A CA 1
ATOM 863 C C . THR A 1 116 ? -16.842 -2.888 -7.006 1.00 89.44 116 THR A C 1
ATOM 865 O O . THR A 1 116 ? -17.181 -3.102 -5.847 1.00 89.44 116 THR A O 1
ATOM 868 N N . GLY A 1 117 ? -17.748 -2.546 -7.932 1.00 90.12 117 GLY A N 1
ATOM 869 C CA . GLY A 1 117 ? -19.179 -2.377 -7.641 1.00 90.12 117 GLY A CA 1
ATOM 870 C C . GLY A 1 117 ? -19.929 -3.686 -7.355 1.00 90.12 117 GLY A C 1
ATOM 871 O O . GLY A 1 117 ? -21.019 -3.668 -6.771 1.00 90.12 117 GLY A O 1
ATOM 872 N N . THR A 1 118 ? -19.355 -4.824 -7.753 1.00 93.44 118 THR A N 1
ATOM 873 C CA . THR A 1 118 ? -19.939 -6.166 -7.572 1.00 93.44 118 THR A CA 1
ATOM 874 C C . THR A 1 118 ? -19.045 -7.126 -6.787 1.00 93.44 118 THR A C 1
ATOM 876 O O . THR A 1 118 ? -19.542 -8.149 -6.332 1.00 93.44 118 THR A O 1
ATOM 879 N N . GLY A 1 119 ? -17.754 -6.818 -6.634 1.00 93.94 119 GLY A N 1
ATOM 880 C CA . GLY A 1 119 ? -16.734 -7.714 -6.082 1.00 93.94 119 GLY A CA 1
ATOM 881 C C . GLY A 1 119 ? -16.233 -8.773 -7.072 1.00 93.94 119 GLY A C 1
ATOM 882 O O . GLY A 1 119 ? -15.338 -9.549 -6.746 1.00 93.94 119 GLY A O 1
ATOM 883 N N . ALA A 1 120 ? -16.776 -8.832 -8.293 1.00 95.75 120 ALA A N 1
ATOM 884 C CA . ALA A 1 120 ? -16.420 -9.873 -9.250 1.00 95.75 120 ALA A CA 1
ATOM 885 C C . ALA A 1 120 ? -14.974 -9.719 -9.741 1.00 95.75 120 ALA A C 1
ATOM 887 O O . ALA A 1 120 ? -14.587 -8.660 -10.233 1.00 95.75 120 ALA A O 1
ATOM 888 N N . PHE A 1 121 ? -14.195 -10.796 -9.661 1.00 95.50 121 PHE A N 1
ATOM 889 C CA . PHE A 1 121 ? -12.886 -10.880 -10.304 1.00 95.50 121 PHE A CA 1
ATOM 890 C C . PHE A 1 121 ? -13.054 -11.005 -11.819 1.00 95.50 121 PHE A C 1
ATOM 892 O O . PHE A 1 121 ? -13.878 -11.785 -12.300 1.00 95.50 121 PHE A O 1
ATOM 899 N N . THR A 1 122 ? -12.286 -10.222 -12.570 1.00 94.31 122 THR A N 1
ATOM 900 C CA . THR A 1 122 ? -12.444 -10.082 -14.027 1.00 94.31 122 THR A CA 1
ATOM 901 C C . THR A 1 122 ? -11.195 -10.448 -14.815 1.00 94.31 122 THR A C 1
ATOM 903 O O . THR A 1 122 ? -11.308 -10.756 -16.001 1.00 94.31 122 THR A O 1
ATOM 906 N N . GLY A 1 123 ? -10.027 -10.484 -14.177 1.00 93.44 123 GLY A N 1
ATOM 907 C CA . GLY A 1 123 ? -8.798 -10.899 -14.834 1.00 93.44 123 GLY A CA 1
ATOM 908 C C . GLY A 1 123 ? -7.570 -10.719 -13.959 1.00 93.44 123 GLY A C 1
ATOM 909 O O . GLY A 1 123 ? -7.625 -10.091 -12.905 1.00 93.44 123 GLY A O 1
ATOM 910 N N . SER A 1 124 ? -6.466 -11.281 -14.427 1.00 93.69 124 SER A N 1
ATOM 911 C CA . SER A 1 124 ? -5.135 -11.095 -13.862 1.00 93.69 124 SER A CA 1
ATOM 912 C C . SER A 1 124 ? -4.107 -10.950 -14.979 1.00 93.69 124 SER A C 1
ATOM 914 O O . SER A 1 124 ? -4.389 -11.233 -16.152 1.00 93.69 124 SER A O 1
ATOM 916 N N . SER A 1 125 ? -2.920 -10.457 -14.650 1.00 93.81 125 SER A N 1
ATOM 917 C CA . SER A 1 125 ? -1.819 -10.243 -15.582 1.00 93.81 125 SER A CA 1
ATOM 918 C C . SER A 1 125 ? -0.497 -10.292 -14.836 1.00 93.81 125 SER A C 1
ATOM 920 O O . SER A 1 125 ? -0.052 -9.292 -14.271 1.00 93.81 125 SER A O 1
ATOM 922 N N . LEU A 1 126 ? 0.145 -11.459 -14.906 1.00 95.50 126 LEU A N 1
ATOM 923 C CA . LEU A 1 126 ? 1.490 -11.653 -14.384 1.00 95.50 126 LEU A CA 1
ATOM 924 C C . LEU A 1 126 ? 2.479 -10.727 -15.089 1.00 95.50 126 LEU A C 1
ATOM 926 O O . LEU A 1 126 ? 2.446 -10.546 -16.313 1.00 95.50 126 LEU A O 1
ATOM 930 N N . VAL A 1 127 ? 3.382 -10.167 -14.296 1.00 95.69 127 VAL A N 1
ATOM 931 C CA . VAL A 1 127 ? 4.471 -9.324 -14.765 1.00 95.69 127 VAL A CA 1
ATOM 932 C C . VAL A 1 127 ? 5.697 -10.204 -14.970 1.00 95.69 127 VAL A C 1
ATOM 934 O O . VAL A 1 127 ? 6.395 -10.566 -14.023 1.00 95.69 127 VAL A O 1
ATOM 937 N N . ALA A 1 128 ? 6.003 -10.522 -16.224 1.00 95.94 128 ALA A N 1
ATOM 938 C CA . ALA A 1 128 ? 7.167 -11.330 -16.553 1.00 95.94 128 ALA A CA 1
ATOM 939 C C . ALA A 1 128 ? 8.465 -10.695 -16.014 1.00 95.94 128 ALA A C 1
ATOM 941 O O . ALA A 1 128 ? 8.675 -9.483 -16.105 1.00 95.94 128 ALA A O 1
ATOM 942 N N . GLY A 1 129 ? 9.349 -11.526 -15.455 1.00 95.44 129 GLY A N 1
ATOM 943 C CA . GLY A 1 129 ? 10.638 -11.083 -14.911 1.00 95.44 129 GLY A CA 1
ATOM 944 C C . GLY A 1 129 ? 10.579 -10.457 -13.514 1.00 95.44 129 GLY A C 1
ATOM 945 O O . GLY A 1 129 ? 11.592 -9.932 -13.064 1.00 95.44 129 GLY A O 1
ATOM 946 N N . SER A 1 130 ? 9.432 -10.515 -12.831 1.00 96.56 130 SER A N 1
ATOM 947 C CA . SER A 1 130 ? 9.269 -9.996 -11.464 1.00 96.56 130 SER A CA 1
ATOM 948 C C . SER A 1 130 ? 9.457 -11.045 -10.357 1.00 96.56 130 SER A C 1
ATOM 950 O O . SER A 1 130 ? 9.519 -10.693 -9.183 1.00 96.56 130 SER A O 1
ATOM 952 N N . ALA A 1 131 ? 9.582 -12.330 -10.699 1.00 97.19 131 ALA A N 1
ATOM 953 C CA . ALA A 1 131 ? 9.854 -13.372 -9.712 1.00 97.19 131 ALA A CA 1
ATOM 954 C C . ALA A 1 131 ? 11.159 -13.083 -8.943 1.00 97.19 131 ALA A C 1
ATOM 956 O O . ALA A 1 131 ? 12.198 -12.786 -9.537 1.00 97.19 131 ALA A O 1
ATOM 957 N N . GLY A 1 132 ? 11.109 -13.195 -7.616 1.00 95.88 132 GLY A N 1
ATOM 958 C CA . GLY A 1 132 ? 12.217 -12.900 -6.709 1.00 95.88 132 GLY A CA 1
ATOM 959 C C . GLY A 1 132 ? 12.363 -11.430 -6.312 1.00 95.88 132 GLY A C 1
ATOM 960 O O . GLY A 1 132 ? 13.320 -11.109 -5.603 1.00 95.88 132 GLY A O 1
ATOM 961 N N . LEU A 1 133 ? 11.455 -10.542 -6.737 1.00 95.31 133 LEU A N 1
ATOM 962 C CA . LEU A 1 133 ? 11.443 -9.163 -6.249 1.00 95.31 133 LEU A CA 1
ATOM 963 C C . LEU A 1 133 ? 11.209 -9.102 -4.726 1.00 95.31 133 LEU A C 1
ATOM 965 O O . LEU A 1 133 ? 10.573 -9.994 -4.154 1.00 95.31 133 LEU A O 1
ATOM 969 N N . PRO A 1 134 ? 11.703 -8.045 -4.055 1.00 94.50 134 PRO A N 1
ATOM 970 C CA . PRO A 1 134 ? 11.382 -7.788 -2.656 1.00 94.50 134 PRO A CA 1
ATOM 971 C C . PRO A 1 134 ? 9.885 -7.570 -2.418 1.00 94.50 134 PRO A C 1
ATOM 973 O O . PRO A 1 134 ? 9.105 -7.421 -3.358 1.00 94.50 134 PRO A O 1
ATOM 976 N N . THR A 1 135 ? 9.489 -7.501 -1.144 1.00 92.56 135 THR A N 1
ATOM 977 C CA . THR A 1 135 ? 8.098 -7.232 -0.758 1.00 92.56 135 THR A CA 1
ATOM 978 C C . THR A 1 135 ? 7.620 -5.926 -1.380 1.00 92.56 135 THR A C 1
ATOM 980 O O . THR A 1 135 ? 8.217 -4.877 -1.137 1.00 92.56 135 THR A O 1
ATOM 983 N N . ALA A 1 136 ? 6.542 -5.983 -2.154 1.00 91.50 136 ALA A N 1
ATOM 984 C CA . ALA A 1 136 ? 5.884 -4.793 -2.667 1.00 91.50 136 ALA A CA 1
ATOM 985 C C . ALA A 1 136 ? 5.186 -4.032 -1.527 1.00 91.50 136 ALA A C 1
ATOM 987 O O . ALA A 1 136 ? 4.555 -4.642 -0.662 1.00 91.50 136 ALA A O 1
ATOM 988 N N . VAL A 1 137 ? 5.342 -2.709 -1.509 1.00 87.44 137 VAL A N 1
ATOM 989 C CA . VAL A 1 137 ? 4.850 -1.818 -0.442 1.00 87.44 137 VAL A CA 1
ATOM 990 C C . VAL A 1 137 ? 3.888 -0.745 -0.946 1.00 87.44 137 VAL A C 1
ATOM 992 O O . VAL A 1 137 ? 3.316 -0.034 -0.127 1.00 87.44 137 VAL A O 1
AT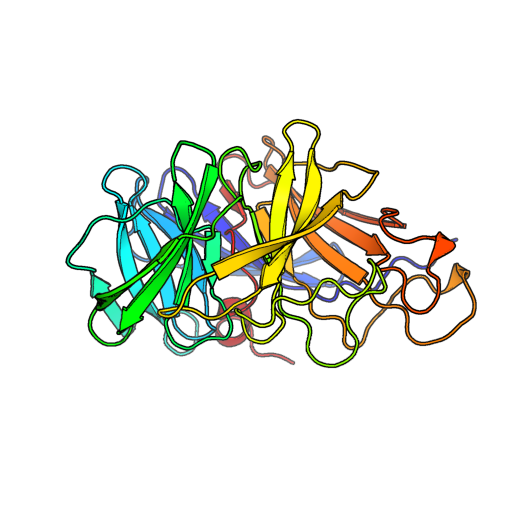OM 995 N N . GLY A 1 138 ? 3.719 -0.611 -2.263 1.00 85.81 138 GLY A N 1
ATOM 996 C CA . GLY A 1 138 ? 2.821 0.382 -2.839 1.00 85.81 138 GLY A CA 1
ATOM 997 C C . GLY A 1 138 ? 2.830 0.419 -4.363 1.00 85.81 138 GLY A C 1
ATOM 998 O O . GLY A 1 138 ? 3.681 -0.184 -5.024 1.00 85.81 138 GLY A O 1
ATOM 999 N N . ILE A 1 139 ? 1.865 1.160 -4.906 1.00 83.06 139 ILE A N 1
ATOM 1000 C CA . ILE A 1 139 ? 1.885 1.669 -6.278 1.00 83.06 139 ILE A CA 1
ATOM 1001 C C . ILE A 1 139 ? 1.870 3.191 -6.188 1.00 83.06 139 ILE A C 1
ATOM 1003 O O . ILE A 1 139 ? 0.957 3.772 -5.602 1.00 83.06 139 ILE A O 1
ATOM 1007 N N . SER A 1 140 ? 2.869 3.820 -6.791 1.00 77.81 140 SER A N 1
ATOM 1008 C CA . SER A 1 140 ? 3.050 5.266 -6.799 1.00 77.81 140 SER A CA 1
ATOM 1009 C C . SER A 1 140 ? 2.668 5.855 -8.156 1.00 77.81 140 SER A C 1
ATOM 1011 O O . SER A 1 140 ? 3.210 5.455 -9.187 1.00 77.81 140 SER A O 1
ATOM 1013 N N . THR A 1 141 ? 1.766 6.838 -8.163 1.00 71.00 141 THR A N 1
ATOM 1014 C CA . THR A 1 141 ? 1.334 7.569 -9.368 1.00 71.00 141 THR A CA 1
ATOM 1015 C C . THR A 1 141 ? 2.132 8.865 -9.568 1.00 71.00 141 THR A C 1
ATOM 1017 O O . THR A 1 141 ? 2.340 9.606 -8.604 1.00 71.00 141 THR A O 1
ATOM 1020 N N . TRP A 1 142 ? 2.519 9.204 -10.804 1.00 62.00 142 TRP A N 1
ATOM 1021 C CA . TRP A 1 142 ? 3.216 10.465 -11.123 1.00 62.00 142 TRP A CA 1
ATOM 1022 C C . TRP A 1 142 ? 2.453 11.246 -12.196 1.00 62.00 142 TRP A C 1
ATOM 1024 O O . TRP A 1 142 ? 2.310 10.790 -13.326 1.00 62.00 142 TRP A O 1
ATOM 1034 N N . ASN A 1 143 ? 1.958 12.440 -11.860 1.00 51.00 143 ASN A N 1
ATOM 1035 C CA . ASN A 1 143 ? 1.005 13.155 -12.714 1.00 51.00 143 ASN A CA 1
ATOM 1036 C C . ASN A 1 143 ? 1.624 13.836 -13.957 1.00 51.00 143 ASN A C 1
ATOM 1038 O O . ASN A 1 143 ? 1.073 13.685 -15.045 1.00 51.00 143 ASN A O 1
ATOM 1042 N N . LEU A 1 144 ? 2.711 14.617 -13.840 1.00 48.41 144 LEU A N 1
ATOM 1043 C CA . LEU A 1 144 ? 3.169 15.490 -14.942 1.00 48.41 144 LEU A CA 1
ATOM 1044 C C . LEU A 1 144 ? 4.688 15.709 -15.074 1.00 48.41 144 LEU A C 1
ATOM 1046 O O . LEU A 1 144 ? 5.123 16.099 -16.156 1.00 48.41 144 LEU A O 1
ATOM 1050 N N . ASN A 1 145 ? 5.511 15.436 -14.056 1.00 50.03 145 ASN A N 1
ATOM 1051 C CA . ASN A 1 145 ? 6.970 15.376 -14.232 1.00 50.03 145 ASN A CA 1
ATOM 1052 C C . ASN A 1 145 ? 7.490 14.105 -13.570 1.00 50.03 145 ASN A C 1
ATOM 1054 O O . ASN A 1 145 ? 7.513 13.998 -12.347 1.00 50.03 145 ASN A O 1
ATOM 1058 N N . THR A 1 146 ? 7.826 13.119 -14.393 1.00 51.28 146 THR A N 1
ATOM 1059 C CA . THR A 1 146 ? 8.361 11.837 -13.943 1.00 51.28 146 THR A CA 1
ATOM 1060 C C . THR A 1 146 ? 9.704 12.082 -13.239 1.00 51.28 146 THR A C 1
ATOM 1062 O O . THR A 1 146 ? 10.547 12.776 -13.818 1.00 51.28 146 THR A O 1
ATOM 1065 N N . PRO A 1 147 ? 9.926 11.536 -12.029 1.00 52.06 147 PRO A N 1
ATOM 1066 C CA . PRO A 1 147 ? 11.224 11.509 -11.364 1.00 52.06 147 PRO A CA 1
ATOM 1067 C C . PRO A 1 147 ? 12.424 11.273 -12.283 1.00 52.06 147 PRO A C 1
ATOM 1069 O O . PRO A 1 147 ? 12.392 10.425 -13.178 1.00 52.06 147 PRO A O 1
ATOM 1072 N N . ALA A 1 148 ? 13.541 11.945 -11.997 1.00 50.12 148 ALA A N 1
ATOM 1073 C CA . ALA A 1 148 ? 14.821 11.738 -12.670 1.00 50.12 148 ALA A CA 1
ATOM 1074 C C . ALA A 1 148 ? 15.562 10.492 -12.162 1.00 50.12 148 ALA A C 1
ATOM 1076 O O . ALA A 1 148 ? 16.748 10.321 -12.447 1.00 50.12 148 ALA A O 1
ATOM 1077 N N . TRP A 1 149 ? 14.861 9.555 -11.517 1.00 56.19 149 TRP A N 1
ATOM 1078 C CA . TRP A 1 149 ? 15.274 8.154 -11.350 1.00 56.19 149 TRP A CA 1
ATOM 1079 C C . TRP A 1 149 ? 15.250 7.410 -12.710 1.00 56.19 149 TRP A C 1
ATOM 1081 O O . TRP A 1 149 ? 14.803 6.279 -12.832 1.00 56.19 149 TRP A O 1
ATOM 1091 N N . ASN A 1 150 ? 15.733 8.116 -13.743 1.00 51.34 150 ASN A N 1
ATOM 1092 C CA . ASN A 1 150 ? 15.900 7.822 -15.160 1.00 51.34 150 ASN A CA 1
ATOM 1093 C C . ASN A 1 150 ? 14.722 7.153 -15.868 1.00 51.34 150 ASN A C 1
ATOM 1095 O O . ASN A 1 150 ? 14.819 6.010 -16.302 1.00 51.34 150 ASN A O 1
ATOM 1099 N N . GLY A 1 151 ? 13.650 7.914 -16.113 1.00 54.25 151 GLY A N 1
ATOM 1100 C CA . GLY A 1 151 ? 12.681 7.562 -17.160 1.00 54.25 151 GLY A CA 1
ATOM 1101 C C . GLY A 1 151 ? 11.930 6.253 -16.908 1.00 54.25 151 GLY A C 1
ATOM 1102 O O . GLY A 1 151 ? 11.338 5.696 -17.835 1.00 54.25 151 GLY A O 1
ATOM 1103 N N . ILE A 1 152 ? 11.953 5.772 -15.664 1.00 65.19 152 ILE A N 1
ATOM 1104 C CA . ILE A 1 152 ? 11.159 4.643 -15.209 1.00 65.19 152 ILE A CA 1
ATOM 1105 C C . ILE A 1 152 ? 9.725 5.149 -15.089 1.00 65.19 152 ILE A C 1
ATOM 1107 O O . ILE A 1 152 ? 9.346 5.817 -14.134 1.00 65.19 152 ILE A O 1
ATOM 1111 N N . SER A 1 153 ? 8.949 4.871 -16.125 1.00 65.38 153 SER A N 1
ATOM 1112 C CA . SER A 1 153 ? 7.496 4.988 -16.125 1.00 65.38 153 SER A CA 1
ATOM 1113 C C . SER A 1 153 ? 6.947 3.626 -16.503 1.00 65.38 153 SER A C 1
ATOM 1115 O O . SER A 1 153 ? 7.517 2.954 -17.372 1.00 65.38 153 SER A O 1
ATOM 1117 N N . SER A 1 154 ? 5.860 3.198 -15.863 1.00 70.44 154 SER A N 1
ATOM 1118 C CA . SER A 1 154 ? 5.175 1.998 -16.331 1.00 70.44 154 SER A CA 1
ATOM 1119 C C . SER A 1 154 ? 4.160 2.376 -17.387 1.00 70.44 154 SER A C 1
ATOM 1121 O O . SER A 1 154 ? 3.070 2.845 -17.074 1.00 70.44 154 SER A O 1
ATOM 1123 N N . VAL A 1 155 ? 4.476 2.115 -18.654 1.00 65.62 155 VAL A N 1
ATOM 1124 C CA . VAL A 1 155 ? 3.492 2.293 -19.738 1.00 65.62 155 VAL A CA 1
ATOM 1125 C C . VAL A 1 155 ? 2.228 1.470 -19.456 1.00 65.62 155 VAL A C 1
ATOM 1127 O O . VAL A 1 155 ? 1.126 1.916 -19.751 1.00 65.62 155 VAL A O 1
ATOM 1130 N N . GLY A 1 156 ? 2.395 0.303 -18.829 1.00 65.06 156 GLY A N 1
ATOM 1131 C CA . GLY A 1 156 ? 1.310 -0.627 -18.534 1.00 65.06 156 GLY A CA 1
ATOM 1132 C C . GLY A 1 156 ? 0.486 -0.350 -17.282 1.00 65.06 156 GLY A C 1
ATOM 1133 O O . GLY A 1 156 ? -0.392 -1.160 -17.016 1.00 65.06 156 GLY A O 1
ATOM 1134 N N . LEU A 1 157 ? 0.778 0.725 -16.538 1.00 74.00 157 LEU A N 1
ATOM 1135 C CA . LEU A 1 157 ? 0.026 1.167 -15.352 1.00 74.00 157 LEU A CA 1
ATOM 1136 C C . LEU A 1 157 ? -0.280 2.668 -15.425 1.00 74.00 157 LEU A C 1
ATOM 1138 O O . LEU A 1 157 ? -0.143 3.381 -14.439 1.00 74.00 157 LEU A O 1
ATOM 1142 N N . ASN A 1 158 ? -0.564 3.191 -16.619 1.00 73.94 158 ASN A N 1
ATOM 1143 C CA . ASN A 1 158 ? -0.815 4.622 -16.821 1.00 73.94 158 ASN A CA 1
ATOM 1144 C C . ASN A 1 158 ? 0.284 5.546 -16.229 1.00 73.94 158 ASN A C 1
ATOM 1146 O O . ASN A 1 158 ? -0.005 6.599 -15.670 1.00 73.94 158 ASN A O 1
ATOM 1150 N N . ALA A 1 159 ? 1.551 5.144 -16.386 1.00 69.69 159 ALA A N 1
ATOM 1151 C CA . ALA A 1 159 ? 2.760 5.783 -15.853 1.00 69.69 159 ALA A CA 1
ATOM 1152 C C . ALA A 1 159 ? 3.016 5.643 -14.338 1.00 69.69 159 ALA A C 1
ATOM 1154 O O . ALA A 1 159 ? 4.015 6.186 -13.858 1.00 69.69 159 ALA A O 1
ATOM 1155 N N . ASP A 1 160 ? 2.216 4.859 -13.613 1.00 76.94 160 ASP A N 1
ATOM 1156 C CA . ASP A 1 160 ? 2.489 4.498 -12.218 1.00 76.94 160 ASP A CA 1
ATOM 1157 C C . ASP A 1 160 ? 3.745 3.610 -12.109 1.00 76.94 160 ASP A C 1
ATOM 1159 O O . ASP A 1 160 ? 4.230 3.054 -13.094 1.00 76.94 160 ASP A O 1
ATOM 1163 N N . VAL A 1 161 ? 4.304 3.446 -10.916 1.00 82.81 161 VAL A N 1
ATOM 1164 C CA . VAL A 1 161 ? 5.416 2.519 -10.637 1.00 82.81 161 VAL A CA 1
ATOM 1165 C C . VAL A 1 161 ? 5.086 1.653 -9.434 1.00 82.81 161 VAL A C 1
ATOM 1167 O O . VAL A 1 161 ? 4.268 2.028 -8.598 1.00 82.81 161 VAL A O 1
ATOM 1170 N N . ILE A 1 162 ? 5.713 0.484 -9.360 1.00 87.81 162 ILE A N 1
ATOM 1171 C CA . ILE A 1 162 ? 5.585 -0.403 -8.205 1.00 87.81 162 ILE A CA 1
ATOM 1172 C C . ILE A 1 162 ? 6.769 -0.156 -7.286 1.00 87.81 162 ILE A C 1
ATOM 1174 O O . ILE A 1 162 ? 7.918 -0.256 -7.715 1.00 87.81 162 ILE A O 1
ATOM 1178 N N . ASP A 1 163 ? 6.488 0.104 -6.018 1.00 87.69 163 ASP A N 1
ATOM 1179 C CA . ASP A 1 163 ? 7.512 0.269 -5.000 1.00 87.69 163 ASP A CA 1
ATOM 1180 C C . ASP A 1 163 ? 7.680 -1.046 -4.247 1.00 87.69 163 ASP A C 1
ATOM 1182 O O . ASP A 1 163 ? 6.722 -1.609 -3.711 1.00 87.69 163 ASP A O 1
ATOM 1186 N N . THR A 1 164 ? 8.910 -1.545 -4.187 1.00 91.44 164 THR A N 1
ATOM 1187 C CA . THR A 1 164 ? 9.268 -2.702 -3.361 1.00 91.44 164 THR A CA 1
ATOM 1188 C C . THR A 1 164 ? 10.283 -2.294 -2.304 1.00 91.44 164 THR A C 1
ATOM 1190 O O . THR A 1 164 ? 11.018 -1.325 -2.479 1.00 91.44 164 THR A O 1
ATOM 1193 N N . GLN A 1 165 ? 10.334 -3.014 -1.185 1.00 91.38 165 GLN A N 1
ATOM 1194 C CA . GLN A 1 165 ? 11.294 -2.754 -0.119 1.00 91.38 165 GLN A CA 1
ATOM 1195 C C . GLN A 1 165 ? 12.131 -3.998 0.173 1.00 91.38 165 GLN A C 1
ATOM 1197 O O . GLN A 1 165 ? 11.617 -5.070 0.501 1.00 91.38 165 GLN A O 1
ATOM 1202 N N . THR A 1 166 ? 13.451 -3.853 0.076 1.00 92.12 166 THR A N 1
ATOM 1203 C CA . THR A 1 166 ? 14.403 -4.909 0.421 1.00 92.12 166 THR A CA 1
ATOM 1204 C C . THR A 1 166 ? 14.411 -5.179 1.928 1.00 92.12 166 THR A C 1
ATOM 1206 O O . THR A 1 166 ? 14.010 -4.352 2.746 1.00 92.12 166 THR A O 1
ATOM 1209 N N . ALA A 1 167 ? 14.977 -6.319 2.334 1.00 89.06 167 ALA A N 1
ATOM 1210 C CA . ALA A 1 167 ? 15.181 -6.628 3.752 1.00 89.06 167 ALA A CA 1
ATOM 1211 C C . ALA A 1 167 ? 16.135 -5.646 4.471 1.00 89.06 167 ALA A C 1
ATOM 1213 O O . ALA A 1 167 ? 16.110 -5.560 5.697 1.00 89.06 167 ALA A O 1
ATOM 1214 N N . SER A 1 168 ? 16.973 -4.907 3.729 1.00 88.00 168 SER A N 1
ATOM 1215 C CA . SER A 1 168 ? 17.808 -3.818 4.260 1.00 88.00 168 SER A CA 1
ATOM 1216 C C . SER A 1 168 ? 17.054 -2.486 4.382 1.00 88.00 168 SER A C 1
ATOM 1218 O O . SER A 1 168 ? 17.644 -1.494 4.807 1.00 88.00 168 SER A O 1
ATOM 1220 N N . GLY A 1 169 ? 15.769 -2.453 4.016 1.00 86.75 169 GLY A N 1
ATOM 1221 C CA . GLY A 1 169 ? 14.911 -1.274 4.079 1.00 86.75 169 GLY A CA 1
ATOM 1222 C C . GLY A 1 169 ? 15.041 -0.337 2.880 1.00 86.75 169 GLY A C 1
ATOM 1223 O O . GLY A 1 169 ? 14.416 0.722 2.888 1.00 86.75 169 GLY A O 1
ATOM 1224 N N . GLN A 1 170 ? 15.852 -0.685 1.874 1.00 88.00 170 GLN A N 1
ATOM 1225 C CA . GLN A 1 170 ? 16.006 0.106 0.650 1.00 88.00 170 GLN A CA 1
ATOM 1226 C C . GLN A 1 170 ? 14.765 -0.043 -0.223 1.00 88.00 170 GLN A C 1
ATOM 1228 O O . GLN A 1 170 ? 14.246 -1.147 -0.370 1.00 88.00 170 GLN A O 1
ATOM 1233 N N . LEU A 1 171 ? 14.316 1.066 -0.799 1.00 86.62 171 LEU A N 1
ATOM 1234 C CA . LEU A 1 171 ? 13.255 1.070 -1.797 1.00 86.62 171 LEU A CA 1
ATOM 1235 C C . LEU A 1 171 ? 13.821 0.695 -3.165 1.00 86.62 171 LEU A C 1
ATOM 1237 O O . LEU A 1 171 ? 14.864 1.214 -3.550 1.00 86.62 171 LEU A O 1
ATOM 1241 N N . ASP A 1 172 ? 13.137 -0.172 -3.897 1.00 88.12 172 ASP A N 1
ATOM 1242 C CA . ASP A 1 172 ? 13.410 -0.463 -5.302 1.00 88.12 172 ASP A CA 1
ATOM 1243 C C . ASP A 1 172 ? 12.160 -0.154 -6.127 1.00 88.12 172 ASP A C 1
ATOM 1245 O O . ASP A 1 172 ? 11.088 -0.721 -5.897 1.00 88.12 172 ASP A O 1
ATOM 1249 N N . ILE A 1 173 ? 12.316 0.795 -7.047 1.00 86.25 173 ILE A N 1
ATOM 1250 C CA . ILE A 1 173 ? 11.246 1.397 -7.838 1.00 86.25 173 ILE A CA 1
ATOM 1251 C C . ILE A 1 173 ? 11.188 0.684 -9.180 1.00 86.25 173 ILE A C 1
ATOM 1253 O O . ILE A 1 173 ? 12.128 0.768 -9.973 1.00 86.25 173 ILE A O 1
ATOM 1257 N N . ILE A 1 174 ? 10.092 -0.016 -9.447 1.00 88.56 174 ILE A N 1
ATOM 1258 C CA . ILE A 1 174 ? 9.956 -0.930 -10.577 1.00 88.56 174 ILE A CA 1
ATOM 1259 C C . ILE A 1 174 ? 9.042 -0.319 -11.640 1.00 88.56 174 ILE A C 1
ATOM 1261 O O . ILE A 1 174 ? 7.869 -0.032 -11.393 1.00 88.56 174 ILE A O 1
ATOM 1265 N N . GLY A 1 175 ? 9.575 -0.161 -12.852 1.00 87.44 175 GLY A N 1
ATOM 1266 C CA . GLY A 1 175 ? 8.813 0.253 -14.028 1.00 87.44 175 GLY A CA 1
ATOM 1267 C C . GLY A 1 175 ? 8.474 -0.922 -14.930 1.00 87.44 175 GLY A C 1
ATOM 1268 O O . GLY A 1 175 ? 9.323 -1.777 -15.211 1.00 87.44 175 GLY A O 1
ATOM 1269 N N . LEU A 1 176 ? 7.244 -0.933 -15.435 1.00 87.69 176 LEU A N 1
ATOM 1270 C CA . LEU A 1 176 ? 6.733 -1.986 -16.310 1.00 87.69 176 LEU A CA 1
ATOM 1271 C C . LEU A 1 176 ? 6.676 -1.559 -17.783 1.00 87.69 176 LEU A C 1
ATOM 1273 O O . LEU A 1 176 ? 6.510 -0.389 -18.126 1.00 87.69 176 LEU A O 1
ATOM 1277 N N . ALA A 1 177 ? 6.735 -2.534 -18.682 1.00 87.62 177 ALA A N 1
ATOM 1278 C CA . ALA A 1 177 ? 6.342 -2.379 -20.080 1.00 87.62 177 ALA A CA 1
ATOM 1279 C C . ALA A 1 177 ? 5.168 -3.308 -20.419 1.00 87.62 177 ALA A C 1
ATOM 1281 O O . ALA A 1 177 ? 4.921 -4.289 -19.717 1.00 87.62 177 ALA A O 1
ATOM 1282 N N . GLY A 1 178 ? 4.474 -3.011 -21.522 1.00 87.12 178 GLY A N 1
ATOM 1283 C CA . GLY A 1 178 ? 3.283 -3.749 -21.957 1.00 87.12 178 GLY A CA 1
ATOM 1284 C C . GLY A 1 178 ? 1.986 -3.150 -21.410 1.00 87.12 178 GLY A C 1
ATOM 1285 O O . GLY A 1 178 ? 1.988 -1.987 -21.025 1.00 87.12 178 GLY A O 1
ATOM 1286 N N . ASN A 1 179 ? 0.889 -3.916 -21.404 1.00 85.81 179 ASN A N 1
ATOM 1287 C CA . ASN A 1 179 ? -0.388 -3.504 -20.800 1.00 85.81 179 ASN A CA 1
ATOM 1288 C C . ASN A 1 179 ? -1.067 -4.683 -20.096 1.00 85.81 179 ASN A C 1
ATOM 1290 O O . ASN A 1 179 ? -0.968 -5.831 -20.555 1.00 85.81 179 ASN A O 1
ATOM 1294 N N . VAL A 1 180 ? -1.849 -4.376 -19.058 1.00 84.38 180 VAL A N 1
ATOM 1295 C CA . VAL A 1 180 ? -2.763 -5.328 -18.409 1.00 84.38 180 VAL A CA 1
ATOM 1296 C C . VAL A 1 180 ? -3.624 -6.038 -19.468 1.00 84.38 180 VAL A C 1
ATOM 1298 O O . VAL A 1 180 ? -4.106 -5.435 -20.426 1.00 84.38 180 VAL A O 1
ATOM 1301 N N . GLY A 1 181 ? -3.757 -7.357 -19.346 1.00 81.44 181 GLY A N 1
ATOM 1302 C CA . GLY A 1 181 ? -4.511 -8.233 -20.248 1.00 81.44 181 GLY A CA 1
ATOM 1303 C C . GLY A 1 181 ? -3.806 -8.604 -21.558 1.00 81.44 181 GLY A C 1
ATOM 1304 O O . GLY A 1 181 ? -4.244 -9.533 -22.235 1.00 81.44 181 GLY A O 1
ATOM 1305 N N . THR A 1 182 ? -2.711 -7.926 -21.924 1.00 82.75 182 THR A N 1
ATOM 1306 C CA . THR A 1 182 ? -1.955 -8.191 -23.172 1.00 82.75 182 THR A CA 1
ATOM 1307 C C . THR A 1 182 ? -0.510 -8.634 -22.942 1.00 82.75 182 THR A C 1
ATOM 1309 O O . THR A 1 182 ? 0.148 -9.088 -23.878 1.00 82.75 182 THR A O 1
ATOM 1312 N N . GLY A 1 183 ? -0.045 -8.550 -21.696 1.00 87.50 183 GLY A N 1
ATOM 1313 C CA . GLY A 1 183 ? 1.282 -8.958 -21.252 1.00 87.50 183 GLY A CA 1
ATOM 1314 C C . GLY A 1 183 ? 2.014 -7.791 -20.603 1.00 87.50 183 GLY A C 1
ATOM 1315 O O . GLY A 1 183 ? 2.116 -6.718 -21.198 1.00 87.50 183 GLY A O 1
ATOM 1316 N N . LEU A 1 184 ? 2.523 -8.018 -19.394 1.00 91.81 184 LEU A N 1
ATOM 1317 C CA . LEU A 1 184 ? 3.366 -7.085 -18.654 1.00 91.81 184 LEU A CA 1
ATOM 1318 C C . LEU A 1 184 ? 4.751 -7.700 -18.446 1.00 91.81 184 LEU A C 1
ATOM 1320 O O . LEU A 1 184 ? 4.892 -8.915 -18.317 1.00 91.81 184 LEU A O 1
ATOM 1324 N N . THR A 1 185 ? 5.779 -6.859 -18.403 1.00 93.12 185 THR A N 1
ATOM 1325 C CA . THR A 1 185 ? 7.149 -7.260 -18.065 1.00 93.12 185 THR A CA 1
ATOM 1326 C C . THR A 1 185 ? 7.813 -6.181 -17.234 1.00 93.12 185 THR A C 1
ATOM 1328 O O . THR A 1 185 ? 7.554 -4.993 -17.440 1.00 93.12 185 THR A O 1
ATOM 1331 N N . VAL A 1 186 ? 8.720 -6.576 -16.345 1.00 91.81 186 VAL A N 1
ATOM 1332 C CA . VAL A 1 186 ? 9.673 -5.636 -15.754 1.00 91.81 186 VAL A CA 1
ATOM 1333 C C . VAL A 1 186 ? 10.518 -5.045 -16.883 1.00 91.81 186 VAL A C 1
ATOM 1335 O O . VAL A 1 186 ? 11.018 -5.779 -17.740 1.00 91.81 186 VAL A O 1
ATOM 1338 N N . ASN A 1 187 ? 10.634 -3.720 -16.909 1.00 88.69 187 ASN A N 1
ATOM 1339 C CA . ASN A 1 187 ? 11.394 -2.978 -17.915 1.00 88.69 187 ASN A CA 1
ATOM 1340 C C . ASN A 1 187 ? 12.624 -2.298 -17.306 1.00 88.69 187 ASN A C 1
ATOM 1342 O O . ASN A 1 187 ? 13.697 -2.286 -17.905 1.00 88.69 187 ASN A O 1
ATOM 1346 N N . ALA A 1 188 ? 12.469 -1.743 -16.107 1.00 86.06 188 ALA A N 1
ATOM 1347 C CA . ALA A 1 188 ? 13.536 -1.054 -15.402 1.00 86.06 188 ALA A CA 1
ATOM 1348 C C . ALA A 1 188 ? 13.320 -1.133 -13.889 1.00 86.06 188 ALA A C 1
ATOM 1350 O O . ALA A 1 188 ? 12.190 -1.300 -13.428 1.00 86.06 188 ALA A O 1
ATOM 1351 N N . SER A 1 189 ? 14.407 -0.978 -13.139 1.00 87.75 189 SER A N 1
ATOM 1352 C CA . SER A 1 189 ? 14.371 -0.817 -11.692 1.00 87.75 189 SER A CA 1
ATOM 1353 C C . SER A 1 189 ? 15.366 0.249 -11.234 1.00 87.75 189 SER A C 1
ATOM 1355 O O . SER A 1 189 ? 16.370 0.508 -11.911 1.00 87.75 189 SER A O 1
ATOM 1357 N N . TYR A 1 190 ? 15.082 0.883 -10.100 1.00 84.38 190 TYR A N 1
ATOM 1358 C CA . TYR A 1 190 ? 15.974 1.836 -9.454 1.00 84.38 190 TYR A CA 1
ATOM 1359 C C . TYR A 1 190 ? 15.982 1.611 -7.943 1.00 84.38 190 TYR A C 1
ATOM 1361 O O . TYR A 1 190 ? 15.009 1.902 -7.250 1.00 84.38 190 TYR A O 1
ATOM 1369 N N . LEU A 1 191 ? 17.127 1.153 -7.436 1.00 87.06 191 LEU A N 1
ATOM 1370 C CA . LEU A 1 191 ? 17.345 0.944 -6.012 1.00 87.06 191 LEU A CA 1
ATOM 1371 C C . LEU A 1 191 ? 17.793 2.248 -5.341 1.00 87.06 191 LEU A C 1
ATOM 1373 O O . LEU A 1 191 ? 18.897 2.745 -5.582 1.00 87.06 191 LEU A O 1
ATOM 1377 N N . VAL A 1 192 ? 16.959 2.758 -4.442 1.00 81.12 192 VAL A N 1
ATOM 1378 C CA . VAL A 1 192 ? 17.252 3.894 -3.570 1.00 81.12 192 VAL A CA 1
ATOM 1379 C C . VAL A 1 192 ? 18.413 3.520 -2.630 1.00 81.12 192 VAL A C 1
ATOM 1381 O O . VAL A 1 192 ? 18.316 2.543 -1.880 1.00 81.12 192 VAL A O 1
ATOM 1384 N N . PRO A 1 193 ? 19.530 4.276 -2.621 1.00 74.31 193 PRO A N 1
ATOM 1385 C CA . PRO A 1 193 ? 20.739 3.876 -1.897 1.00 74.31 193 PRO A CA 1
ATOM 1386 C C . PRO A 1 193 ? 20.564 3.768 -0.379 1.00 74.31 193 PRO A C 1
ATOM 1388 O O . PRO A 1 193 ? 21.185 2.908 0.247 1.00 74.31 193 PRO A O 1
ATOM 1391 N N . SER A 1 194 ? 19.736 4.620 0.227 1.00 76.94 194 SER A N 1
ATOM 1392 C CA . SER A 1 194 ? 19.482 4.625 1.671 1.00 76.94 194 SER A CA 1
ATOM 1393 C C . SER A 1 194 ? 18.223 3.842 2.028 1.00 76.94 194 SER A C 1
ATOM 1395 O O . SER A 1 194 ? 17.157 4.118 1.482 1.00 76.94 194 SER A O 1
ATOM 1397 N N . GLY A 1 195 ? 18.341 2.915 2.980 1.00 75.06 195 GLY A N 1
ATOM 1398 C CA . GLY A 1 195 ? 17.193 2.216 3.552 1.00 75.06 195 GLY A CA 1
ATOM 1399 C C . GLY A 1 195 ? 16.496 3.000 4.664 1.00 75.06 195 GLY A C 1
ATOM 1400 O O . GLY A 1 195 ? 17.074 3.918 5.247 1.00 75.06 195 GLY A O 1
ATOM 1401 N N . GLY A 1 196 ? 15.266 2.601 4.973 1.00 75.62 196 GLY A N 1
ATOM 1402 C CA . GLY A 1 196 ? 14.477 3.105 6.095 1.00 75.62 196 GLY A CA 1
ATOM 1403 C C . GLY A 1 196 ? 13.763 1.982 6.861 1.00 75.62 196 GLY A C 1
ATOM 1404 O O . GLY A 1 196 ? 13.894 0.806 6.512 1.00 75.62 196 GLY A O 1
ATOM 1405 N N . PRO A 1 197 ? 13.016 2.323 7.926 1.00 77.25 197 PRO A N 1
ATOM 1406 C CA . PRO A 1 197 ? 12.037 1.435 8.550 1.00 77.25 197 PRO A CA 1
ATOM 1407 C C . PRO A 1 197 ? 11.061 0.816 7.541 1.00 77.25 197 PRO A C 1
ATOM 1409 O O . PRO A 1 197 ? 10.949 1.268 6.400 1.00 77.25 197 PRO A O 1
ATOM 1412 N N . ARG A 1 198 ? 10.316 -0.205 7.987 1.00 83.25 198 ARG A N 1
ATOM 1413 C CA . ARG A 1 198 ? 9.267 -0.817 7.166 1.00 83.25 198 ARG A CA 1
ATOM 1414 C C . ARG A 1 198 ? 8.279 0.258 6.715 1.00 83.25 198 ARG A C 1
ATOM 1416 O O . ARG A 1 198 ? 7.697 0.957 7.548 1.00 83.25 198 ARG A O 1
ATOM 1423 N N . ILE A 1 199 ? 8.093 0.342 5.406 1.00 83.56 199 ILE A N 1
ATOM 1424 C CA . ILE A 1 199 ? 7.120 1.239 4.800 1.00 83.56 199 ILE A CA 1
ATOM 1425 C C . ILE A 1 199 ? 5.742 0.618 4.934 1.00 83.56 199 ILE A C 1
ATOM 1427 O O . ILE A 1 199 ? 5.566 -0.587 4.741 1.00 83.56 199 ILE A O 1
ATOM 1431 N N . GLY A 1 200 ? 4.800 1.449 5.357 1.00 75.75 200 GLY A N 1
ATOM 1432 C CA . GLY A 1 200 ? 3.414 1.057 5.487 1.00 75.75 200 GLY A CA 1
ATOM 1433 C C . GLY A 1 200 ? 2.470 1.910 4.663 1.00 75.75 200 GLY A C 1
ATOM 1434 O O . GLY A 1 200 ? 1.311 1.569 4.667 1.00 75.75 200 GLY A O 1
ATOM 1435 N N . ASP A 1 201 ? 2.917 2.979 4.000 1.00 75.44 201 ASP A N 1
ATOM 1436 C CA . ASP A 1 201 ? 2.200 3.668 2.918 1.00 75.44 201 ASP A CA 1
ATOM 1437 C C . ASP A 1 201 ? 3.203 4.475 2.087 1.00 75.44 201 ASP A C 1
ATOM 1439 O O . ASP A 1 201 ? 4.187 4.988 2.638 1.00 75.44 201 ASP A O 1
ATOM 1443 N N . VAL A 1 202 ? 2.945 4.625 0.791 1.00 72.31 202 VAL A N 1
ATOM 1444 C CA . VAL A 1 202 ? 3.764 5.438 -0.116 1.00 72.31 202 VAL A CA 1
ATOM 1445 C C . VAL A 1 202 ? 2.881 6.492 -0.769 1.00 72.31 202 VAL A C 1
ATOM 1447 O O . VAL A 1 202 ? 1.812 6.183 -1.289 1.00 72.31 202 VAL A O 1
ATOM 1450 N N . ASN A 1 203 ? 3.330 7.744 -0.759 1.00 65.56 203 ASN A N 1
ATOM 1451 C CA . ASN A 1 203 ? 2.668 8.833 -1.456 1.00 65.56 203 ASN A CA 1
ATOM 1452 C C . ASN A 1 203 ? 3.651 9.537 -2.388 1.00 65.56 203 ASN A C 1
ATOM 1454 O O . ASN A 1 203 ? 4.597 10.204 -1.966 1.00 65.56 203 ASN A O 1
ATOM 1458 N N . SER A 1 204 ? 3.392 9.414 -3.681 1.00 50.56 204 SER A N 1
ATOM 1459 C CA . SER A 1 204 ? 4.211 9.994 -4.738 1.00 50.56 204 SER A CA 1
ATOM 1460 C C . SER A 1 204 ? 3.673 11.316 -5.289 1.00 50.56 204 SER A C 1
ATOM 1462 O O . SER A 1 204 ? 4.126 11.757 -6.349 1.00 50.56 204 SER A O 1
ATOM 1464 N N . ASP A 1 205 ? 2.716 11.976 -4.622 1.00 50.88 205 ASP A N 1
ATOM 1465 C CA . ASP A 1 205 ? 2.223 13.262 -5.123 1.00 50.88 205 ASP A CA 1
ATOM 1466 C C . ASP A 1 205 ? 3.320 14.339 -5.065 1.00 50.88 205 ASP A C 1
ATOM 1468 O O . ASP A 1 205 ? 3.718 14.836 -4.014 1.00 50.88 205 ASP A O 1
ATOM 1472 N N . SER A 1 206 ? 3.824 14.692 -6.246 1.00 44.97 206 SER A N 1
ATOM 1473 C CA . SER A 1 206 ? 4.952 15.601 -6.452 1.00 44.97 206 SER A CA 1
ATOM 1474 C C . SER A 1 206 ? 4.537 17.042 -6.755 1.00 44.97 206 SER A C 1
ATOM 1476 O O . SER A 1 206 ? 5.354 17.841 -7.224 1.00 44.97 206 SER A O 1
ATOM 1478 N N . ALA A 1 207 ? 3.283 17.415 -6.490 1.00 40.53 207 ALA A N 1
ATOM 1479 C CA . ALA A 1 207 ? 2.808 18.774 -6.700 1.00 40.53 207 ALA A CA 1
ATOM 1480 C C . ALA A 1 207 ? 2.574 19.524 -5.376 1.00 40.53 207 ALA A C 1
ATOM 1482 O O . ALA A 1 207 ? 1.461 19.594 -4.869 1.00 40.53 207 ALA A O 1
ATOM 1483 N N . GLY A 1 208 ? 3.601 20.238 -4.896 1.00 41.19 208 GLY A N 1
ATOM 1484 C CA . GLY A 1 208 ? 3.330 21.614 -4.464 1.00 41.19 208 GLY A CA 1
ATOM 1485 C C . GLY A 1 208 ? 3.725 22.117 -3.077 1.00 41.19 208 GLY A C 1
ATOM 1486 O O . GLY A 1 208 ? 3.408 23.278 -2.828 1.00 41.19 208 GLY A O 1
ATOM 1487 N N . VAL A 1 209 ? 4.433 21.409 -2.188 1.00 35.88 209 VAL A N 1
ATOM 1488 C CA . VAL A 1 209 ? 4.889 22.076 -0.945 1.00 35.88 209 VAL A CA 1
ATOM 1489 C C . VAL A 1 209 ? 6.177 21.504 -0.338 1.00 35.88 209 VAL A C 1
ATOM 1491 O O . VAL A 1 209 ? 6.249 20.340 0.019 1.00 35.88 209 VAL A O 1
ATOM 1494 N N . GLY A 1 210 ? 7.182 22.374 -0.159 1.00 41.72 210 GLY A N 1
ATOM 1495 C CA . GLY A 1 210 ? 8.201 22.239 0.890 1.00 41.72 210 GLY A CA 1
ATOM 1496 C C . GLY A 1 210 ? 9.517 21.516 0.577 1.00 41.72 210 GLY A C 1
ATOM 1497 O O . GLY A 1 210 ? 10.247 21.230 1.512 1.00 41.72 210 GLY A O 1
ATOM 1498 N N . PHE A 1 211 ? 9.874 21.221 -0.670 1.00 51.72 211 PHE A N 1
ATOM 1499 C CA . PHE A 1 211 ? 11.054 20.393 -0.967 1.00 51.72 211 PHE A CA 1
ATOM 1500 C C . PHE A 1 211 ? 12.395 21.151 -0.917 1.00 51.72 211 PHE A C 1
ATOM 1502 O O . PHE A 1 211 ? 12.462 22.347 -1.190 1.00 51.72 211 PHE A O 1
ATOM 1509 N N . ASN A 1 212 ? 13.454 20.420 -0.545 1.00 45.09 212 ASN A N 1
ATOM 1510 C CA . ASN A 1 212 ? 14.871 20.782 -0.388 1.00 45.09 212 ASN A CA 1
ATOM 1511 C C . ASN A 1 212 ? 15.326 22.130 -1.012 1.00 45.09 212 ASN A C 1
ATOM 1513 O O . ASN A 1 212 ? 16.024 22.178 -2.025 1.00 45.09 212 ASN A O 1
ATOM 1517 N N . TYR A 1 213 ? 15.007 23.257 -0.362 1.00 45.28 213 TYR A N 1
ATOM 1518 C CA . TYR A 1 213 ? 15.435 24.595 -0.805 1.00 45.28 213 TYR A CA 1
ATOM 1519 C C . TYR A 1 213 ? 16.960 24.805 -0.760 1.00 45.28 213 TYR A C 1
ATOM 1521 O O . TYR A 1 213 ? 17.445 25.845 -1.211 1.00 45.28 213 TYR A O 1
ATOM 1529 N N . GLN A 1 214 ? 17.739 23.855 -0.224 1.00 44.97 214 GLN A N 1
ATOM 1530 C CA . GLN A 1 214 ? 19.194 24.000 -0.126 1.00 44.97 214 GLN A CA 1
ATOM 1531 C C . GLN A 1 214 ? 19.905 23.971 -1.481 1.00 44.97 214 GLN A C 1
ATOM 1533 O O . GLN A 1 214 ? 21.059 24.387 -1.543 1.00 44.97 214 GLN A O 1
ATOM 1538 N N . ASN A 1 215 ? 19.230 23.555 -2.557 1.00 47.31 215 ASN A N 1
ATOM 1539 C CA . ASN A 1 215 ? 19.866 23.382 -3.862 1.00 47.31 215 ASN A CA 1
ATOM 1540 C C . ASN A 1 215 ? 19.513 24.446 -4.916 1.00 47.31 215 ASN A C 1
ATOM 1542 O O . ASN A 1 215 ? 19.937 24.359 -6.066 1.00 47.31 215 ASN A O 1
ATOM 1546 N N . GLY A 1 216 ? 18.744 25.472 -4.536 1.00 43.84 216 GLY A N 1
ATOM 1547 C CA . GLY A 1 216 ? 18.623 26.723 -5.295 1.00 43.84 216 GLY A CA 1
ATOM 1548 C C . GLY A 1 216 ? 18.066 26.644 -6.726 1.00 43.84 216 GLY A C 1
ATOM 1549 O O . GLY A 1 216 ? 18.180 27.637 -7.444 1.00 43.84 216 GLY A O 1
ATOM 1550 N N . SER A 1 217 ? 17.466 25.531 -7.167 1.00 43.00 217 SER A N 1
ATOM 1551 C CA . SER A 1 217 ? 16.912 25.403 -8.523 1.00 43.00 217 SER A CA 1
ATOM 1552 C C . SER A 1 217 ? 15.545 24.702 -8.561 1.00 43.00 217 SER A C 1
ATOM 1554 O O . SER A 1 217 ? 15.369 23.619 -8.017 1.00 43.00 217 SER A O 1
ATOM 1556 N N . GLY A 1 218 ? 14.581 25.333 -9.244 1.00 52.09 218 GLY A N 1
ATOM 1557 C CA . GLY A 1 218 ? 13.285 24.746 -9.618 1.00 52.09 218 GLY A CA 1
ATOM 1558 C C . GLY A 1 218 ? 12.292 24.468 -8.480 1.00 52.09 218 GLY A C 1
ATOM 1559 O O . GLY A 1 218 ? 12.454 24.943 -7.359 1.00 52.09 218 GLY A O 1
ATOM 1560 N N . ASN A 1 219 ? 11.240 23.711 -8.820 1.00 52.31 219 ASN A N 1
ATOM 1561 C CA . ASN A 1 219 ? 10.311 23.074 -7.882 1.00 52.31 219 ASN A CA 1
ATOM 1562 C C . ASN A 1 219 ? 10.781 21.621 -7.683 1.00 52.31 219 ASN A C 1
ATOM 1564 O O . ASN A 1 219 ? 10.452 20.788 -8.531 1.00 52.31 219 ASN A O 1
ATOM 1568 N N . PRO A 1 220 ? 11.594 21.316 -6.655 1.00 55.09 220 PRO A N 1
ATOM 1569 C CA . PRO A 1 220 ? 12.067 19.960 -6.449 1.00 55.09 220 PRO A CA 1
ATOM 1570 C C . PRO A 1 220 ? 10.920 19.000 -6.127 1.00 55.09 220 PRO A C 1
ATOM 1572 O O . PRO A 1 220 ? 9.974 19.370 -5.431 1.00 55.09 220 PRO A O 1
ATOM 1575 N N . GLN A 1 221 ? 11.005 17.783 -6.658 1.00 62.81 221 GLN A N 1
ATOM 1576 C CA . GLN A 1 221 ? 10.043 16.706 -6.416 1.00 62.81 221 GLN A CA 1
ATOM 1577 C C . GLN A 1 221 ? 10.616 15.720 -5.386 1.00 62.81 221 GLN A C 1
ATOM 1579 O O . GLN A 1 221 ? 11.835 15.577 -5.268 1.00 62.81 221 GLN A O 1
ATOM 1584 N N . GLY A 1 222 ? 9.756 15.029 -4.641 1.00 67.56 222 GLY A N 1
ATOM 1585 C CA . GLY A 1 222 ? 10.176 14.044 -3.648 1.00 67.56 222 GLY A CA 1
ATOM 1586 C C . GLY A 1 222 ? 9.224 12.857 -3.577 1.00 67.56 222 GLY A C 1
ATOM 1587 O O . GLY A 1 222 ? 8.080 12.952 -4.015 1.00 67.56 222 GLY A O 1
ATOM 1588 N N . LEU A 1 223 ? 9.722 11.750 -3.035 1.00 74.38 223 LEU A N 1
ATOM 1589 C CA . LEU A 1 223 ? 8.922 10.601 -2.628 1.00 74.38 223 LEU A CA 1
ATOM 1590 C C . LEU A 1 223 ? 8.687 10.716 -1.124 1.00 74.38 223 LEU A C 1
ATOM 1592 O O . LEU A 1 223 ? 9.660 10.809 -0.372 1.00 74.38 223 LEU A O 1
ATOM 1596 N N . GLU A 1 224 ? 7.428 10.714 -0.699 1.00 78.44 224 GLU A N 1
ATOM 1597 C CA . GLU A 1 224 ? 7.041 10.637 0.708 1.00 78.44 224 GLU A CA 1
ATOM 1598 C C . GLU A 1 224 ? 6.595 9.206 1.024 1.00 78.44 224 GLU A C 1
ATOM 1600 O O . GLU A 1 224 ? 5.854 8.588 0.261 1.00 78.44 224 GLU A O 1
ATOM 1605 N N . ALA A 1 225 ? 7.036 8.665 2.155 1.00 80.62 225 ALA A N 1
ATOM 1606 C CA . ALA A 1 225 ? 6.492 7.419 2.680 1.00 80.62 225 ALA A CA 1
ATOM 1607 C C . ALA A 1 225 ? 6.130 7.579 4.149 1.00 80.62 225 ALA A C 1
ATOM 1609 O O . ALA A 1 225 ? 6.886 8.167 4.928 1.00 80.62 225 ALA A O 1
ATOM 1610 N N . THR A 1 226 ? 5.009 6.980 4.535 1.00 84.19 226 THR A N 1
ATOM 1611 C CA . THR A 1 226 ? 4.660 6.812 5.938 1.00 84.19 226 THR A CA 1
ATOM 1612 C C . THR A 1 226 ? 5.193 5.468 6.417 1.00 84.19 226 THR A C 1
ATOM 1614 O O . THR A 1 226 ? 4.919 4.401 5.860 1.00 84.19 226 THR A O 1
ATOM 1617 N N . THR A 1 227 ? 5.970 5.513 7.490 1.00 86.75 227 THR A N 1
ATOM 1618 C CA . THR A 1 227 ? 6.535 4.329 8.131 1.00 86.75 227 THR A CA 1
ATOM 1619 C C . THR A 1 227 ? 6.062 4.230 9.567 1.00 86.75 227 THR A C 1
ATOM 1621 O O . THR A 1 227 ? 5.686 5.227 10.186 1.00 86.75 227 THR A O 1
ATOM 1624 N N . MET A 1 228 ? 6.082 3.017 10.114 1.00 87.25 228 MET A N 1
ATOM 1625 C CA . MET A 1 228 ? 5.829 2.812 11.532 1.00 87.25 228 MET A CA 1
ATOM 1626 C C . MET A 1 228 ? 6.783 1.774 12.104 1.00 87.25 228 MET A C 1
ATOM 1628 O O . MET A 1 228 ? 6.937 0.667 11.586 1.00 87.25 228 MET A O 1
ATOM 1632 N N . THR A 1 229 ? 7.432 2.136 13.206 1.00 86.06 229 THR A N 1
ATOM 1633 C CA . THR A 1 229 ? 8.298 1.219 13.949 1.00 86.06 229 THR A CA 1
ATOM 1634 C C . THR A 1 229 ? 7.471 0.208 14.743 1.00 86.06 229 THR A C 1
ATOM 1636 O O . THR A 1 229 ? 6.308 0.439 15.067 1.00 86.06 229 THR A O 1
ATOM 1639 N N . ALA A 1 230 ? 8.087 -0.901 15.158 1.00 83.69 230 ALA A N 1
ATOM 1640 C CA . ALA A 1 230 ? 7.414 -1.901 15.995 1.00 83.69 230 ALA A CA 1
ATOM 1641 C C . ALA A 1 230 ? 6.913 -1.343 17.344 1.00 83.69 230 ALA A C 1
ATOM 1643 O O . ALA A 1 230 ? 5.987 -1.895 17.936 1.00 83.69 230 ALA A O 1
ATOM 1644 N N . SER A 1 231 ? 7.503 -0.247 17.836 1.00 88.00 231 SER A N 1
ATOM 1645 C CA . SER A 1 231 ? 7.040 0.446 19.041 1.00 88.00 231 SER A CA 1
ATOM 1646 C C . SER A 1 231 ? 5.900 1.433 18.780 1.00 88.00 231 SER A C 1
ATOM 1648 O O . SER A 1 231 ? 5.524 2.141 19.708 1.00 88.00 231 SER A O 1
ATOM 1650 N N . GLY A 1 232 ? 5.376 1.514 17.553 1.00 88.56 232 GLY A N 1
ATOM 1651 C CA . GLY A 1 232 ? 4.251 2.376 17.190 1.00 88.56 232 GLY A CA 1
ATOM 1652 C C . GLY A 1 232 ? 4.612 3.838 16.924 1.00 88.56 232 GLY A C 1
ATOM 1653 O O . GLY A 1 232 ? 3.717 4.679 16.938 1.00 88.56 232 GLY A O 1
ATOM 1654 N N . GLN A 1 233 ? 5.897 4.156 16.729 1.00 91.38 233 GLN A N 1
ATOM 1655 C CA . GLN A 1 233 ? 6.321 5.490 16.285 1.00 91.38 233 GLN A CA 1
ATOM 1656 C C . GLN A 1 233 ? 6.053 5.613 14.787 1.00 91.38 233 GLN A C 1
ATOM 1658 O O . GLN A 1 233 ? 6.519 4.752 14.044 1.00 91.38 233 GLN A O 1
ATOM 1663 N N . ILE A 1 234 ? 5.328 6.654 14.374 1.00 89.56 234 ILE A N 1
ATOM 1664 C CA . ILE A 1 234 ? 5.067 6.970 12.965 1.00 89.56 234 ILE A CA 1
ATOM 1665 C C . ILE A 1 234 ? 6.083 8.010 12.499 1.00 89.56 234 ILE A C 1
ATOM 1667 O O . ILE A 1 234 ? 6.234 9.047 13.149 1.00 89.56 234 ILE A O 1
ATOM 1671 N N . ASP A 1 235 ? 6.736 7.745 11.372 1.00 86.50 235 ASP A N 1
ATOM 1672 C CA . ASP A 1 235 ? 7.686 8.663 10.749 1.00 86.50 235 ASP A CA 1
ATOM 1673 C C . ASP A 1 235 ? 7.318 8.873 9.280 1.00 86.50 235 ASP A C 1
ATOM 1675 O O . ASP A 1 235 ? 7.108 7.903 8.546 1.00 86.50 235 ASP A O 1
ATOM 1679 N N . LEU A 1 236 ? 7.288 10.135 8.852 1.00 83.50 236 LEU A N 1
ATOM 1680 C CA . LEU A 1 236 ? 7.238 10.504 7.439 1.00 83.50 236 LEU A CA 1
ATOM 1681 C C . LEU A 1 236 ? 8.667 10.628 6.924 1.00 83.50 236 LEU A C 1
ATOM 1683 O O . LEU A 1 236 ? 9.470 11.375 7.491 1.00 83.50 236 LEU A O 1
ATOM 1687 N N . LEU A 1 237 ? 8.997 9.885 5.876 1.00 81.75 237 LEU A N 1
ATOM 1688 C CA . LEU A 1 237 ? 10.324 9.859 5.272 1.00 81.75 237 LEU A CA 1
ATOM 1689 C C . LEU A 1 237 ? 10.272 10.464 3.882 1.00 81.75 237 LEU A C 1
ATOM 1691 O O . LEU A 1 237 ? 9.312 10.244 3.147 1.00 81.75 237 LEU A O 1
ATOM 1695 N N . TYR A 1 238 ? 11.322 11.204 3.531 1.00 79.00 238 TYR A N 1
ATOM 1696 C CA . TYR A 1 238 ? 11.367 11.949 2.285 1.00 79.00 238 TYR A CA 1
ATOM 1697 C C . TYR A 1 238 ? 12.664 11.699 1.521 1.00 79.00 238 TYR A C 1
ATOM 1699 O O . TYR A 1 238 ? 13.757 11.968 2.037 1.00 79.00 238 TYR A O 1
ATOM 1707 N N . TRP A 1 239 ? 12.536 11.250 0.273 1.00 77.94 239 TRP A N 1
ATOM 1708 C CA . TRP A 1 239 ? 13.653 11.043 -0.652 1.00 77.94 239 TRP A CA 1
ATOM 1709 C C . TRP A 1 239 ? 13.587 12.001 -1.832 1.00 77.94 239 TRP A C 1
ATOM 1711 O O . TRP A 1 239 ? 12.512 12.307 -2.346 1.00 77.94 239 TRP A O 1
ATOM 1721 N N . ASP A 1 240 ? 14.752 12.467 -2.268 1.00 75.38 240 ASP A N 1
ATOM 1722 C CA . ASP A 1 240 ? 14.887 13.323 -3.441 1.00 75.38 240 ASP A CA 1
ATOM 1723 C C . ASP A 1 240 ? 14.753 12.477 -4.714 1.00 75.38 240 ASP A C 1
ATOM 1725 O O . ASP A 1 240 ? 15.453 11.472 -4.891 1.00 75.38 240 ASP A O 1
ATOM 1729 N N . VAL A 1 241 ? 13.845 12.872 -5.607 1.00 73.00 241 VAL A N 1
ATOM 1730 C CA . VAL A 1 241 ? 13.563 12.109 -6.833 1.00 73.00 241 VAL A CA 1
ATOM 1731 C C . VAL A 1 241 ? 14.408 12.544 -8.037 1.00 73.00 241 VAL A C 1
ATOM 1733 O O . VAL A 1 241 ? 14.182 12.110 -9.168 1.00 73.00 241 VAL A O 1
ATOM 1736 N N . GLY A 1 242 ? 15.397 13.409 -7.806 1.00 68.44 242 GLY A N 1
ATOM 1737 C CA . GLY A 1 242 ? 16.380 13.839 -8.792 1.00 68.44 242 GLY A CA 1
ATOM 1738 C C . GLY A 1 242 ? 15.919 14.975 -9.707 1.00 68.44 242 GLY A C 1
ATOM 1739 O O . GLY A 1 242 ? 16.594 15.289 -10.687 1.00 68.44 242 GLY A O 1
ATOM 1740 N N . VAL A 1 243 ? 14.762 15.586 -9.439 1.00 67.81 243 VAL A N 1
ATOM 1741 C CA . VAL A 1 243 ? 14.214 16.678 -10.259 1.00 67.81 243 VAL A CA 1
ATOM 1742 C C . VAL A 1 243 ? 14.253 17.976 -9.460 1.00 67.81 243 VAL A C 1
ATOM 1744 O O . VAL A 1 243 ? 13.644 18.014 -8.395 1.00 67.81 243 VAL A O 1
ATOM 1747 N N . PRO A 1 244 ? 14.898 19.050 -9.960 1.00 61.78 244 PRO A N 1
ATOM 1748 C CA . PRO A 1 244 ? 15.749 19.098 -11.156 1.00 61.78 244 PRO A CA 1
ATOM 1749 C C . PRO A 1 244 ? 17.189 18.593 -10.928 1.00 61.78 244 PRO A C 1
ATOM 1751 O O . PRO A 1 244 ? 17.972 18.591 -11.878 1.00 61.78 244 PRO A O 1
ATOM 1754 N N . ASP A 1 245 ? 17.569 18.220 -9.700 1.00 68.06 245 ASP A N 1
ATOM 1755 C CA . ASP A 1 245 ? 18.946 17.832 -9.380 1.00 68.06 245 ASP A CA 1
ATOM 1756 C C . ASP A 1 245 ? 19.169 16.317 -9.313 1.00 68.06 245 ASP A C 1
ATOM 1758 O O . ASP A 1 245 ? 19.052 15.684 -8.265 1.00 68.06 245 ASP A O 1
ATOM 1762 N N . ALA A 1 246 ? 19.623 15.754 -10.429 1.00 73.62 246 ALA A N 1
ATOM 1763 C CA . ALA A 1 246 ? 19.915 14.332 -10.529 1.00 73.62 246 ALA A CA 1
ATOM 1764 C C . ALA A 1 246 ? 21.057 13.855 -9.604 1.00 73.62 246 ALA A C 1
ATOM 1766 O O . ALA A 1 246 ? 21.181 12.648 -9.394 1.00 73.62 246 ALA A O 1
ATOM 1767 N N . LEU A 1 247 ? 21.889 14.747 -9.046 1.00 75.56 247 LEU A N 1
ATOM 1768 C CA . LEU A 1 247 ? 23.005 14.360 -8.170 1.00 75.56 247 LEU A CA 1
ATOM 1769 C C . LEU A 1 247 ? 22.549 13.853 -6.796 1.00 75.56 247 LEU A C 1
ATOM 1771 O O . LEU A 1 247 ? 23.286 13.093 -6.170 1.00 75.56 247 LEU A O 1
ATOM 1775 N N . ASN A 1 248 ? 21.359 14.251 -6.339 1.00 74.00 248 ASN A N 1
ATOM 1776 C CA . ASN A 1 248 ? 20.804 13.857 -5.038 1.00 74.00 248 ASN A CA 1
ATOM 1777 C C . ASN A 1 248 ? 19.696 12.797 -5.135 1.00 74.00 248 ASN A C 1
ATOM 1779 O O . ASN A 1 248 ? 19.136 12.393 -4.123 1.00 74.00 248 ASN A O 1
ATOM 1783 N N . THR A 1 249 ? 19.433 12.293 -6.337 1.00 75.88 249 THR A N 1
ATOM 1784 C CA . THR A 1 249 ? 18.584 11.132 -6.631 1.00 75.88 249 THR A CA 1
ATOM 1785 C C . THR A 1 249 ? 18.727 10.013 -5.587 1.00 75.88 249 THR A C 1
ATOM 1787 O O . THR A 1 249 ? 19.801 9.432 -5.423 1.00 75.88 249 THR A O 1
ATOM 1790 N N . GLY A 1 250 ? 17.633 9.706 -4.887 1.00 73.25 250 GLY A N 1
ATOM 1791 C CA . GLY A 1 250 ? 17.541 8.619 -3.911 1.00 73.25 250 GLY A CA 1
ATOM 1792 C C . GLY A 1 250 ? 18.110 8.957 -2.528 1.00 73.25 250 GLY A C 1
ATOM 1793 O O . GLY A 1 250 ? 18.147 8.096 -1.650 1.00 73.25 250 GLY A O 1
ATOM 1794 N N . VAL A 1 251 ? 18.556 10.193 -2.297 1.00 77.56 251 VAL A N 1
ATOM 1795 C CA . VAL A 1 251 ? 19.022 10.639 -0.982 1.00 77.56 251 VAL A CA 1
ATOM 1796 C C . VAL A 1 251 ? 17.819 10.966 -0.103 1.00 77.56 251 VAL A C 1
ATOM 1798 O O . VAL A 1 251 ? 17.003 11.825 -0.441 1.00 77.56 251 VAL A O 1
ATOM 1801 N N . MET A 1 252 ? 17.731 10.312 1.057 1.00 79.50 252 MET A N 1
ATOM 1802 C CA . MET A 1 252 ? 16.814 10.734 2.113 1.00 79.50 252 MET A CA 1
ATOM 1803 C C . MET A 1 252 ? 17.284 12.079 2.677 1.00 79.50 252 MET A C 1
ATOM 1805 O O . MET A 1 252 ? 18.360 12.163 3.273 1.00 79.50 252 MET A O 1
ATOM 1809 N N . TYR A 1 253 ? 16.497 13.135 2.486 1.00 74.19 253 TYR A N 1
ATOM 1810 C CA . TYR A 1 253 ? 16.885 14.497 2.874 1.00 74.19 253 TYR A CA 1
ATOM 1811 C C . TYR A 1 253 ? 16.121 15.010 4.100 1.00 74.19 253 TYR A C 1
ATOM 1813 O O . TYR A 1 253 ? 16.532 16.002 4.706 1.00 74.19 253 TYR A O 1
ATOM 1821 N N . ALA A 1 254 ? 15.023 14.351 4.481 1.00 74.94 254 ALA A N 1
ATOM 1822 C CA . ALA A 1 254 ? 14.262 14.685 5.674 1.00 74.94 254 ALA A CA 1
ATOM 1823 C C . ALA A 1 254 ? 13.532 13.466 6.250 1.00 74.94 254 ALA A C 1
ATOM 1825 O O . ALA A 1 254 ? 13.213 12.505 5.552 1.00 74.94 254 ALA A O 1
ATOM 1826 N N . SER A 1 255 ? 13.231 13.567 7.539 1.00 80.81 255 SER A N 1
ATOM 1827 C CA . SER A 1 255 ? 12.338 12.674 8.268 1.00 80.81 255 SER A CA 1
ATOM 1828 C C . SER A 1 255 ? 11.556 13.502 9.282 1.00 80.81 255 SER A C 1
ATOM 1830 O O . SER A 1 255 ? 12.157 14.337 9.966 1.00 80.81 255 SER A O 1
ATOM 1832 N N . ASN A 1 256 ? 10.258 13.262 9.416 1.00 80.94 256 ASN A N 1
ATOM 1833 C CA . ASN A 1 256 ? 9.408 13.935 10.388 1.00 80.94 256 ASN A CA 1
ATOM 1834 C C . ASN A 1 256 ? 8.737 12.902 11.297 1.00 80.94 256 ASN A C 1
ATOM 1836 O O . ASN A 1 256 ? 7.873 12.144 10.862 1.00 80.94 256 ASN A O 1
ATOM 1840 N N . MET A 1 257 ? 9.153 12.888 12.560 1.00 87.75 257 MET A N 1
ATOM 1841 C CA . MET A 1 257 ? 8.605 12.005 13.583 1.00 87.75 257 MET A CA 1
ATOM 1842 C C . MET A 1 257 ? 7.285 12.582 14.097 1.00 87.75 257 MET A C 1
ATOM 1844 O O . MET A 1 257 ? 7.267 13.659 14.699 1.00 87.75 257 MET A O 1
ATOM 1848 N N . LEU A 1 258 ? 6.180 11.877 13.868 1.00 87.12 258 LEU A N 1
ATOM 1849 C CA . LEU A 1 258 ? 4.849 12.335 14.258 1.00 87.12 258 LEU A CA 1
ATOM 1850 C C . LEU A 1 258 ? 4.567 12.030 15.734 1.00 87.12 258 LEU A C 1
ATOM 1852 O O . LEU A 1 258 ? 4.969 10.998 16.269 1.00 87.12 258 LEU A O 1
ATOM 1856 N N . SER A 1 259 ? 3.861 12.924 16.426 1.00 86.31 259 SER A N 1
ATOM 1857 C CA . SER A 1 259 ? 3.510 12.711 17.830 1.00 86.31 259 SER A CA 1
ATOM 1858 C C . SER A 1 259 ? 2.555 11.527 18.001 1.00 86.31 259 SER A C 1
ATOM 1860 O O . SER A 1 259 ? 1.585 11.400 17.251 1.00 86.31 259 SER A O 1
ATOM 1862 N N . GLY A 1 260 ? 2.766 10.736 19.049 1.00 86.44 260 GLY A N 1
ATOM 1863 C CA . GLY A 1 260 ? 1.913 9.605 19.408 1.00 86.44 260 GLY A CA 1
ATOM 1864 C C . GLY A 1 260 ? 2.720 8.326 19.607 1.00 86.44 260 GLY A C 1
ATOM 1865 O O . GLY A 1 260 ? 3.906 8.265 19.299 1.00 86.44 260 GLY A O 1
ATOM 1866 N N . ASN A 1 261 ? 2.077 7.307 20.167 1.00 89.12 261 ASN A N 1
ATOM 1867 C CA . ASN A 1 261 ? 2.616 5.955 20.213 1.00 89.12 261 ASN A CA 1
ATOM 1868 C C . ASN A 1 261 ? 1.463 4.981 19.984 1.00 89.12 261 ASN A C 1
ATOM 1870 O O . ASN A 1 261 ? 0.532 4.912 20.787 1.00 89.12 261 ASN A O 1
ATOM 1874 N N . TYR A 1 262 ? 1.557 4.238 18.889 1.00 92.81 262 TYR A N 1
ATOM 1875 C CA . TYR A 1 262 ? 0.516 3.344 18.401 1.00 92.81 262 TYR A CA 1
ATOM 1876 C C . TYR A 1 262 ? 0.984 1.887 18.434 1.00 92.81 262 TYR A C 1
ATOM 1878 O O . TYR A 1 262 ? 0.843 1.143 17.466 1.00 92.81 262 TYR A O 1
ATOM 1886 N N . ALA A 1 263 ? 1.597 1.459 19.541 1.00 93.56 263 ALA A N 1
ATOM 1887 C CA . ALA A 1 263 ? 2.015 0.070 19.705 1.00 93.56 263 ALA A CA 1
ATOM 1888 C C . ALA A 1 263 ? 0.833 -0.892 19.465 1.00 93.56 263 ALA A C 1
ATOM 1890 O O . ALA A 1 263 ? -0.247 -0.730 20.036 1.00 93.56 263 ALA A O 1
ATOM 1891 N N . GLY A 1 264 ? 1.039 -1.898 18.612 1.00 92.31 264 GLY A N 1
ATOM 1892 C CA . GLY A 1 264 ? -0.017 -2.834 18.207 1.00 92.31 264 GLY A CA 1
ATOM 1893 C C . GLY A 1 264 ? -0.887 -2.361 17.036 1.00 92.31 264 GLY A C 1
ATOM 1894 O O . GLY A 1 264 ? -1.843 -3.053 16.691 1.00 92.31 264 GLY A O 1
ATOM 1895 N N . TRP A 1 265 ? -0.550 -1.235 16.409 1.00 93.12 265 TRP A N 1
ATOM 1896 C CA . TRP A 1 265 ? -1.148 -0.768 15.160 1.00 93.12 265 TRP A CA 1
ATOM 1897 C C . TRP A 1 265 ? -0.165 -0.935 13.996 1.00 93.12 265 TRP A C 1
ATOM 1899 O O . TRP A 1 265 ? 0.999 -1.295 14.190 1.00 93.12 265 TRP A O 1
ATOM 1909 N N . SER A 1 266 ? -0.647 -0.726 12.779 1.00 89.12 266 SER A N 1
ATOM 1910 C CA . SER A 1 266 ? 0.153 -0.638 11.560 1.00 89.12 266 SER A CA 1
ATOM 1911 C C . SER A 1 266 ? -0.376 0.483 10.676 1.00 89.12 266 SER A C 1
ATOM 1913 O O . SER A 1 266 ? -1.560 0.806 10.730 1.00 89.12 266 SER A O 1
ATOM 1915 N N . VAL A 1 267 ? 0.503 1.097 9.888 1.00 87.94 267 VAL A N 1
ATOM 1916 C CA . VAL A 1 267 ? 0.084 2.001 8.808 1.00 87.94 267 VAL A CA 1
ATOM 1917 C C . VAL A 1 267 ? -0.554 1.157 7.708 1.00 87.94 267 VAL A C 1
ATOM 1919 O O . VAL A 1 267 ? -0.121 0.030 7.462 1.00 87.94 267 VAL A O 1
ATOM 1922 N N . VAL A 1 268 ? -1.604 1.694 7.098 1.00 83.88 268 VAL A N 1
ATOM 1923 C CA . VAL A 1 268 ? -2.342 1.056 6.005 1.00 83.88 268 VAL A CA 1
ATOM 1924 C C . VAL A 1 268 ? -1.629 1.285 4.664 1.00 83.88 268 VAL A C 1
ATOM 1926 O O . VAL A 1 268 ? -1.469 2.435 4.271 1.00 83.88 268 VAL A O 1
ATOM 1929 N N . GLU A 1 269 ? -1.307 0.199 3.942 1.00 65.50 269 GLU A N 1
ATOM 1930 C CA . GLU A 1 269 ? -0.451 0.109 2.724 1.00 65.50 269 GLU A CA 1
ATOM 1931 C C . GLU A 1 269 ? -0.971 0.816 1.447 1.00 65.50 269 GLU A C 1
ATOM 1933 O O . GLU A 1 269 ? -0.471 0.585 0.356 1.00 65.50 269 GLU A O 1
ATOM 1938 N N . GLY A 1 270 ? -1.934 1.734 1.562 1.00 57.09 270 GLY A N 1
ATOM 1939 C CA . GLY A 1 270 ? -2.452 2.552 0.448 1.00 57.09 270 GLY A CA 1
ATOM 1940 C C . GLY A 1 270 ? -3.222 3.783 0.943 1.00 57.09 270 GLY A C 1
ATOM 1941 O O . GLY A 1 270 ? -4.325 4.085 0.487 1.00 57.09 270 GLY A O 1
ATOM 1942 N N . GLY A 1 271 ? -2.702 4.403 1.995 1.00 49.41 271 GLY A N 1
ATOM 1943 C CA . GLY A 1 271 ? -3.404 5.078 3.081 1.00 49.41 271 GLY A CA 1
ATOM 1944 C C . GLY A 1 271 ? -3.693 6.574 2.947 1.00 49.41 271 GLY A C 1
ATOM 1945 O O . GLY A 1 271 ? -4.080 7.169 3.950 1.00 49.41 271 GLY A O 1
ATOM 1946 N N . SER A 1 272 ? -3.589 7.220 1.782 1.00 47.38 272 SER A N 1
ATOM 1947 C CA . SER A 1 272 ? -3.824 8.677 1.737 1.00 47.38 272 SER A CA 1
ATOM 1948 C C . SER A 1 272 ? -5.309 9.102 1.674 1.00 47.38 272 SER A C 1
ATOM 1950 O O . SER A 1 272 ? -5.685 10.122 2.255 1.00 47.38 272 SER A O 1
ATOM 1952 N N . VAL A 1 273 ? -6.202 8.348 1.019 1.00 47.72 273 VAL A N 1
ATOM 1953 C CA . VAL A 1 273 ? -7.375 9.003 0.388 1.00 47.72 273 VAL A CA 1
ATOM 1954 C C . VAL A 1 273 ? -8.673 9.094 1.224 1.00 47.72 273 VAL A C 1
ATOM 1956 O O . VAL A 1 273 ? -9.417 10.057 1.062 1.00 47.72 273 VAL A O 1
ATOM 1959 N N . GLU A 1 274 ? -8.964 8.193 2.173 1.00 52.34 274 GLU A N 1
ATOM 1960 C CA . GLU A 1 274 ? -10.244 8.255 2.935 1.00 52.34 274 GLU A CA 1
ATOM 1961 C C . GLU A 1 274 ? -10.250 9.353 4.018 1.00 52.34 274 GLU A C 1
ATOM 1963 O O . GLU A 1 274 ? -11.298 9.777 4.506 1.00 52.34 274 GLU A O 1
ATOM 1968 N N . THR A 1 275 ? -9.074 9.879 4.373 1.00 55.84 275 THR A N 1
ATOM 1969 C CA . THR A 1 275 ? -8.938 10.942 5.382 1.00 55.84 275 THR A CA 1
ATOM 1970 C C . THR A 1 275 ? -9.619 12.248 4.958 1.00 55.84 275 THR A C 1
ATOM 1972 O O . THR A 1 275 ? -10.096 12.988 5.817 1.00 55.84 275 THR A O 1
ATOM 1975 N N . ASN A 1 276 ? -9.744 12.500 3.649 1.00 61.25 276 ASN A N 1
ATOM 1976 C CA . ASN A 1 276 ? -10.364 13.706 3.087 1.00 61.25 276 ASN A CA 1
ATOM 1977 C C . ASN A 1 276 ? -11.881 13.789 3.331 1.00 61.25 276 ASN A C 1
ATOM 1979 O O . ASN A 1 276 ? -12.442 14.884 3.380 1.00 61.25 276 ASN A O 1
ATOM 1983 N N . HIS A 1 277 ? -12.561 12.649 3.478 1.00 66.75 277 HIS A N 1
ATOM 1984 C CA . HIS A 1 277 ? -13.993 12.603 3.795 1.00 66.75 277 HIS A CA 1
ATOM 1985 C C . HIS A 1 277 ? -14.273 12.711 5.291 1.00 66.75 277 HIS A C 1
ATOM 1987 O O . HIS A 1 277 ? -15.376 13.092 5.686 1.00 66.75 277 HIS A O 1
ATOM 1993 N N . VAL A 1 278 ? -13.290 12.348 6.112 1.00 74.88 278 VAL A N 1
ATOM 1994 C CA . VAL A 1 278 ? -13.383 12.339 7.572 1.00 74.88 278 VAL A CA 1
ATOM 1995 C C . VAL A 1 278 ? -12.997 13.699 8.146 1.00 74.88 278 VAL A C 1
ATOM 1997 O O . VAL A 1 278 ? -13.704 14.248 8.991 1.00 74.88 278 VAL A O 1
ATOM 2000 N N . PHE A 1 279 ? -11.905 14.275 7.647 1.00 74.19 279 PHE A N 1
ATOM 2001 C CA . PHE A 1 279 ? -11.482 15.626 7.971 1.00 74.19 279 PHE A CA 1
ATOM 2002 C C . PHE A 1 279 ? -11.781 16.530 6.777 1.00 74.19 279 PHE A C 1
ATOM 2004 O O . PHE A 1 279 ? -11.065 16.442 5.780 1.00 74.19 279 PHE A O 1
ATOM 2011 N N . PRO A 1 280 ? -12.793 17.416 6.848 1.00 62.59 280 PRO A N 1
ATOM 2012 C CA . PRO A 1 280 ? -13.035 18.359 5.768 1.00 62.59 280 PRO A CA 1
ATOM 2013 C C . PRO A 1 280 ? -11.751 19.147 5.500 1.00 62.59 280 PRO A C 1
ATOM 2015 O O . PRO A 1 280 ? -11.142 19.694 6.427 1.00 62.59 280 PRO A O 1
ATOM 2018 N N . VAL A 1 281 ? -11.319 19.148 4.238 1.00 52.34 281 VAL A N 1
ATOM 2019 C CA . VAL A 1 281 ? -10.198 19.968 3.776 1.00 52.34 281 VAL A CA 1
ATOM 2020 C C . VAL A 1 281 ? -10.583 21.424 4.046 1.00 52.34 281 VAL A C 1
ATOM 2022 O O . VAL A 1 281 ? -11.572 21.912 3.498 1.00 52.34 281 VAL A O 1
ATOM 2025 N N . THR A 1 282 ? -9.874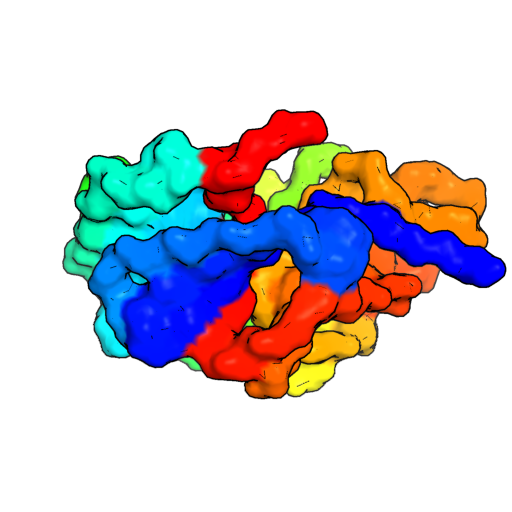 22.077 4.963 1.00 43.84 282 THR A N 1
ATOM 2026 C CA . THR A 1 282 ? -9.991 23.521 5.225 1.00 43.84 282 THR A CA 1
ATOM 2027 C C . THR A 1 282 ? -9.052 24.288 4.325 1.00 43.84 282 THR A C 1
ATOM 2029 O O . THR A 1 282 ? -7.865 23.889 4.306 1.00 43.84 282 THR A O 1
#